Protein AF-A0A958ZCU7-F1 (afdb_monomer_lite)

Foldseek 3Di:
DDWDDLQPKIWDFDQDLQVAFQVLVLLLVLLVVLCVFQFADDVSLVVLVVLLVLCVVVVNNVQSVLSVLSSVVNVVCHVVVNGSLLLSLLSGTQDMNPHGRDDSDPVSSVVVQVVSVVRHDDPVNSVVSSVSSCVSHLVNCCVLPVVPRDDPLVVVLVVLVVVLVVVVVCCVVVVDDCPVVNVVSVVVNSVSDDRFHQDDPPHPSNVSVVVVVVLLVVLVVVDPDRSRPGGSSVSVVSVVVVVVVVVVVVVD

Radius of gyration: 20.78 Å; chains: 1; bounding box: 54×40×60 Å

Sequence (252 aa):
MTTEYYNRTKVLFYSSLDDLPPDRFHWFNNYILLDANVGSGVESILSQNTTADGLLQKGKIQEARRVLSNMRQAIMFTLNNVDPKCAAFAALVVSVDGAPFNDLSKESVDSLIKKLSQRGLTYKHLCNSVEKAWKNLKRQFAFTFPLRAATIEARTFMSKRKDLALLQLKDIIEGTNSKEELQRIHDFLLDMYKPEIYWGPDGAELKFVRSYDQVKAVVSQHIHTPIKDMSTREFYNALDVLQKQFEDAKKK

pLDDT: mean 90.74, std 6.23, range [52.41, 97.44]

Structure (mmCIF, N/CA/C/O backbone):
data_AF-A0A958ZCU7-F1
#
_entry.id   AF-A0A958ZCU7-F1
#
loop_
_atom_site.group_PDB
_atom_site.id
_atom_site.type_symbol
_atom_site.label_atom_id
_atom_site.label_alt_id
_atom_site.label_comp_id
_atom_site.label_asym_id
_atom_site.label_entity_id
_atom_site.label_seq_id
_atom_site.pdbx_PDB_ins_code
_atom_site.Cartn_x
_atom_site.Cartn_y
_atom_site.Cartn_z
_atom_site.occupancy
_atom_site.B_iso_or_equiv
_atom_site.auth_seq_id
_atom_site.auth_comp_id
_atom_site.auth_asym_id
_atom_site.auth_atom_id
_atom_site.pdbx_PDB_model_num
ATOM 1 N N . MET A 1 1 ? 11.627 9.928 -13.020 1.00 92.00 1 MET A N 1
ATOM 2 C CA . MET A 1 1 ? 12.312 9.067 -12.017 1.00 92.00 1 MET A CA 1
ATOM 3 C C . MET A 1 1 ? 13.040 9.915 -10.971 1.00 92.00 1 MET A C 1
ATOM 5 O O . MET A 1 1 ? 13.381 11.057 -11.258 1.00 92.00 1 MET A O 1
ATOM 9 N N . THR A 1 2 ? 13.310 9.376 -9.776 1.00 92.81 2 THR A N 1
ATOM 10 C CA . THR A 1 2 ? 14.080 10.045 -8.702 1.00 92.81 2 THR A CA 1
ATOM 11 C C . THR A 1 2 ? 15.156 9.128 -8.136 1.00 92.81 2 THR A C 1
ATOM 13 O O . THR A 1 2 ? 14.931 7.931 -8.006 1.00 92.81 2 THR A O 1
ATOM 16 N N . THR A 1 3 ? 16.318 9.676 -7.778 1.00 94.50 3 THR A N 1
ATOM 17 C CA . THR A 1 3 ? 17.401 8.920 -7.127 1.00 94.50 3 THR A CA 1
ATOM 18 C C . THR A 1 3 ? 17.428 9.218 -5.632 1.00 94.50 3 THR A C 1
ATOM 20 O O . THR A 1 3 ? 17.387 10.386 -5.248 1.00 94.50 3 THR A O 1
ATOM 23 N N . GLU A 1 4 ? 17.559 8.184 -4.805 1.00 92.69 4 GLU A N 1
ATOM 24 C CA . GLU A 1 4 ? 17.898 8.308 -3.383 1.00 92.69 4 GLU A CA 1
ATOM 25 C C . GLU A 1 4 ? 19.187 7.536 -3.080 1.00 92.69 4 GLU A C 1
ATOM 27 O O . GLU A 1 4 ? 19.558 6.602 -3.798 1.00 92.69 4 GLU A O 1
ATOM 32 N N . TYR A 1 5 ? 19.883 7.947 -2.020 1.00 92.00 5 TYR A N 1
ATOM 33 C CA . TYR A 1 5 ? 21.123 7.320 -1.576 1.00 92.00 5 TYR A CA 1
ATOM 34 C C . TYR A 1 5 ? 20.957 6.769 -0.164 1.00 92.00 5 TYR A C 1
ATOM 36 O O . TYR A 1 5 ? 20.610 7.505 0.758 1.00 92.00 5 TYR A O 1
ATOM 44 N N . TYR A 1 6 ? 21.259 5.483 0.007 1.00 90.81 6 TYR A N 1
ATOM 45 C CA . TYR A 1 6 ? 21.372 4.846 1.319 1.00 90.81 6 TYR A CA 1
ATOM 46 C C . TYR A 1 6 ? 22.845 4.494 1.537 1.00 90.81 6 TYR A C 1
ATOM 48 O O . TYR A 1 6 ? 23.388 3.567 0.917 1.00 90.81 6 TYR A O 1
ATOM 56 N N . ASN A 1 7 ? 23.520 5.324 2.339 1.00 88.81 7 ASN A N 1
ATOM 57 C CA . ASN A 1 7 ? 24.978 5.424 2.405 1.00 88.81 7 ASN A CA 1
ATOM 58 C C . ASN A 1 7 ? 25.591 5.640 1.008 1.00 88.81 7 ASN A C 1
ATOM 60 O O . ASN A 1 7 ? 25.441 6.708 0.425 1.00 88.81 7 ASN A O 1
ATOM 64 N N . ARG A 1 8 ? 26.274 4.628 0.457 1.00 87.38 8 ARG A N 1
ATOM 65 C CA . ARG A 1 8 ? 26.885 4.662 -0.886 1.00 87.38 8 ARG A CA 1
ATOM 66 C C . ARG A 1 8 ? 26.053 3.945 -1.954 1.00 87.38 8 ARG A C 1
ATOM 68 O O . ARG A 1 8 ? 26.485 3.867 -3.096 1.00 87.38 8 ARG A O 1
ATOM 75 N N . THR A 1 9 ? 24.887 3.416 -1.586 1.00 92.88 9 THR A N 1
ATOM 76 C CA . THR A 1 9 ? 24.005 2.692 -2.510 1.00 92.88 9 THR A CA 1
ATOM 77 C C . THR A 1 9 ? 23.111 3.667 -3.234 1.00 92.88 9 THR A C 1
ATOM 79 O O . THR A 1 9 ? 22.356 4.392 -2.584 1.00 92.88 9 THR A O 1
ATOM 82 N N . LYS A 1 10 ? 23.155 3.650 -4.562 1.00 95.38 10 LYS A N 1
ATOM 83 C CA . LYS A 1 10 ? 22.256 4.446 -5.395 1.00 95.38 10 LYS A CA 1
ATOM 84 C C . LYS A 1 10 ? 20.992 3.641 -5.667 1.00 95.38 10 LYS A C 1
ATOM 86 O O . LYS A 1 10 ? 21.077 2.560 -6.244 1.00 95.38 10 LYS A O 1
ATOM 91 N N . VAL A 1 11 ? 19.827 4.166 -5.306 1.00 96.69 11 VAL A N 1
ATOM 92 C CA . VAL A 1 11 ? 18.537 3.542 -5.625 1.00 96.69 11 VAL A CA 1
ATOM 93 C C . VAL A 1 11 ? 17.738 4.478 -6.518 1.00 96.69 11 VAL A C 1
ATOM 95 O O . VAL A 1 11 ? 17.536 5.648 -6.192 1.00 96.69 11 VAL A O 1
ATOM 98 N N . LEU A 1 12 ? 17.321 3.972 -7.676 1.00 96.75 12 LEU A N 1
ATOM 99 C CA . LEU A 1 12 ? 16.505 4.706 -8.637 1.00 96.75 12 LEU A CA 1
ATOM 100 C C . LEU A 1 12 ? 15.045 4.288 -8.478 1.00 96.75 12 LEU A C 1
ATOM 102 O O . LEU A 1 12 ? 14.746 3.097 -8.491 1.00 96.75 12 LEU A O 1
ATOM 106 N N . PHE A 1 13 ? 14.150 5.266 -8.378 1.00 96.31 13 PHE A N 1
ATOM 107 C CA . PHE A 1 13 ? 12.719 5.063 -8.189 1.00 96.31 13 PHE A CA 1
ATOM 108 C C . PHE A 1 13 ? 11.896 5.634 -9.338 1.00 96.31 13 PHE A C 1
ATOM 110 O O . PHE A 1 13 ? 12.199 6.702 -9.890 1.00 96.31 13 PHE A O 1
ATOM 117 N N . TYR A 1 14 ? 10.786 4.965 -9.631 1.00 96.19 14 TYR A N 1
ATOM 118 C CA . TYR A 1 14 ? 9.706 5.547 -10.406 1.00 96.19 14 TYR A CA 1
ATOM 119 C C . TYR A 1 14 ? 9.067 6.695 -9.617 1.00 96.19 14 TYR A C 1
ATOM 121 O O . TYR A 1 14 ? 8.763 6.571 -8.433 1.00 96.19 14 TYR A O 1
ATOM 129 N N . SER A 1 15 ? 8.871 7.834 -10.280 1.00 92.38 15 SER A N 1
ATOM 130 C CA . SER A 1 15 ? 8.377 9.068 -9.646 1.00 92.38 15 SER A CA 1
ATOM 131 C C . SER A 1 15 ? 7.394 9.855 -10.516 1.00 92.38 15 SER A C 1
ATOM 133 O O . SER A 1 15 ? 6.966 10.945 -10.138 1.00 92.38 15 SER A O 1
ATOM 135 N N . SER A 1 16 ? 7.074 9.349 -11.703 1.00 94.94 16 SER A N 1
ATOM 136 C CA . SER A 1 16 ? 6.169 9.983 -12.657 1.00 94.94 16 SER A CA 1
ATOM 137 C C . SER A 1 16 ? 5.266 8.924 -13.265 1.00 94.94 16 SER A C 1
ATOM 139 O O . SER A 1 16 ? 5.728 7.812 -13.517 1.00 94.94 16 SER A O 1
ATOM 141 N N . LEU A 1 17 ? 4.011 9.282 -13.537 1.00 95.56 17 LEU A N 1
ATOM 142 C CA . LEU A 1 17 ? 3.096 8.429 -14.303 1.00 95.56 17 LEU A CA 1
ATOM 143 C C . LEU A 1 17 ? 3.575 8.190 -15.745 1.00 95.56 17 LEU A C 1
ATOM 145 O O . LEU A 1 17 ? 3.120 7.232 -16.360 1.00 95.56 17 LEU A O 1
ATOM 149 N N . ASP A 1 18 ? 4.478 9.036 -16.250 1.00 94.81 18 ASP A N 1
ATOM 150 C CA . ASP A 1 18 ? 5.085 8.922 -17.585 1.00 94.81 18 ASP A CA 1
ATOM 151 C C . ASP A 1 18 ? 6.162 7.843 -17.675 1.00 94.81 18 ASP A C 1
ATOM 153 O O . ASP A 1 18 ? 6.357 7.255 -18.729 1.00 94.81 18 ASP A O 1
ATOM 157 N N . ASP A 1 19 ? 6.850 7.563 -16.567 1.00 93.81 19 ASP A N 1
ATOM 158 C CA . ASP A 1 19 ? 7.947 6.588 -16.552 1.00 93.81 19 ASP A CA 1
ATOM 159 C C . ASP A 1 19 ? 7.521 5.254 -15.927 1.00 93.81 19 ASP A C 1
ATOM 161 O O . ASP A 1 19 ? 8.209 4.248 -16.073 1.00 93.81 19 ASP A O 1
ATOM 165 N N . LEU A 1 20 ? 6.448 5.261 -15.130 1.00 96.19 20 LEU A N 1
ATOM 166 C CA . LEU A 1 20 ? 6.037 4.136 -14.296 1.00 96.19 20 LEU A CA 1
ATOM 167 C C . LEU A 1 20 ? 5.220 3.126 -15.114 1.00 96.19 20 LEU A C 1
ATOM 169 O O . LEU A 1 20 ? 4.158 3.505 -15.613 1.00 96.19 20 LEU A O 1
ATOM 173 N N . PRO A 1 21 ? 5.625 1.846 -15.191 1.00 96.19 21 PRO A N 1
ATOM 174 C CA . PRO A 1 21 ? 4.835 0.822 -15.861 1.00 96.19 21 PRO A CA 1
ATOM 175 C C . PRO A 1 21 ? 3.476 0.590 -15.174 1.00 96.19 21 PRO A C 1
ATOM 177 O O . PRO A 1 21 ? 3.414 0.593 -13.939 1.00 96.19 21 PRO A O 1
ATOM 180 N N . PRO A 1 22 ? 2.400 0.316 -15.933 1.00 95.75 22 PRO A N 1
ATOM 181 C CA . PRO A 1 22 ? 1.071 0.051 -15.389 1.00 95.75 22 PRO A CA 1
ATOM 182 C C . PRO A 1 22 ? 1.051 -1.071 -14.346 1.00 95.75 22 PRO A C 1
ATOM 184 O O . PRO A 1 22 ? 0.443 -0.897 -13.292 1.00 95.75 22 PRO A O 1
ATOM 187 N N . ASP A 1 23 ? 1.756 -2.184 -14.586 1.00 95.19 23 ASP A N 1
ATOM 188 C CA . ASP A 1 23 ? 1.792 -3.311 -13.641 1.00 95.19 23 ASP A CA 1
ATOM 189 C C . ASP A 1 23 ? 2.452 -2.896 -12.315 1.00 95.19 23 ASP A C 1
ATOM 191 O O . ASP A 1 23 ? 1.988 -3.246 -11.231 1.00 95.19 23 ASP A O 1
ATOM 195 N N . ARG A 1 24 ? 3.515 -2.084 -12.387 1.00 95.81 24 ARG A N 1
ATOM 196 C CA . ARG A 1 24 ? 4.226 -1.551 -11.215 1.00 95.81 24 ARG A CA 1
ATOM 197 C C . ARG A 1 24 ? 3.340 -0.606 -10.414 1.00 95.81 24 ARG A C 1
ATOM 199 O O . ARG A 1 24 ? 3.291 -0.704 -9.190 1.00 95.81 24 ARG A O 1
ATOM 206 N N . PHE A 1 25 ? 2.612 0.276 -11.097 1.00 95.94 25 PHE A N 1
ATOM 207 C CA . PHE A 1 25 ? 1.631 1.149 -10.460 1.00 95.94 25 PHE A CA 1
ATOM 208 C C . PHE A 1 25 ? 0.485 0.355 -9.829 1.00 95.94 25 PHE A C 1
ATOM 210 O O . PHE A 1 25 ? 0.069 0.670 -8.715 1.00 95.94 25 PHE A O 1
ATOM 217 N N . HIS A 1 26 ? -0.011 -0.685 -10.500 1.00 95.12 26 HIS A N 1
ATOM 218 C CA . HIS A 1 26 ? -1.057 -1.548 -9.963 1.00 95.12 26 HIS A CA 1
ATOM 219 C C . HIS A 1 26 ? -0.604 -2.245 -8.675 1.00 95.12 26 HIS A C 1
ATOM 221 O O . HIS A 1 26 ? -1.268 -2.103 -7.650 1.00 95.12 26 HIS A O 1
ATOM 227 N N . TRP A 1 27 ? 0.555 -2.912 -8.689 1.00 95.62 27 TRP A N 1
ATOM 228 C CA . TRP A 1 27 ? 1.098 -3.580 -7.503 1.00 95.62 27 TRP A CA 1
ATOM 229 C C . TRP A 1 27 ? 1.406 -2.604 -6.372 1.00 95.62 27 TRP A C 1
ATOM 231 O O . TRP A 1 27 ? 1.059 -2.878 -5.227 1.00 95.62 27 TRP A O 1
ATOM 241 N N . PHE A 1 28 ? 1.969 -1.432 -6.680 1.00 96.50 28 PHE A N 1
ATOM 242 C CA . PHE A 1 28 ? 2.139 -0.368 -5.693 1.00 96.50 28 PHE A CA 1
ATOM 243 C C . PHE A 1 28 ? 0.811 -0.012 -5.011 1.00 96.50 28 PHE A C 1
ATOM 245 O O . PHE A 1 28 ? 0.731 -0.020 -3.785 1.00 96.50 28 PHE A O 1
ATOM 252 N N . ASN A 1 29 ? -0.249 0.251 -5.782 1.00 94.44 29 ASN A N 1
ATOM 253 C CA . ASN A 1 29 ? -1.558 0.575 -5.214 1.00 94.44 29 ASN A CA 1
ATOM 254 C C . ASN A 1 29 ? -2.171 -0.602 -4.443 1.00 94.44 29 ASN A C 1
ATOM 256 O O . ASN A 1 29 ? -2.772 -0.365 -3.398 1.00 94.44 29 ASN A O 1
ATOM 260 N N . ASN A 1 30 ? -1.990 -1.845 -4.903 1.00 94.75 30 ASN A N 1
ATOM 261 C CA . ASN A 1 30 ? -2.443 -3.038 -4.184 1.00 94.75 30 ASN A CA 1
ATOM 262 C C . ASN A 1 30 ? -1.794 -3.128 -2.796 1.00 94.75 30 ASN A C 1
ATOM 264 O O . ASN A 1 30 ? -2.470 -3.304 -1.786 1.00 94.75 30 ASN A O 1
ATOM 268 N N . TYR A 1 31 ? -0.479 -2.932 -2.727 1.00 95.56 31 TYR A N 1
ATOM 269 C CA . TYR A 1 31 ? 0.256 -2.976 -1.469 1.00 95.56 31 TYR A CA 1
ATOM 270 C C . TYR A 1 31 ? -0.091 -1.815 -0.530 1.00 95.56 31 TYR A C 1
ATOM 272 O O . TYR A 1 31 ? -0.216 -2.027 0.674 1.00 95.56 31 TYR A O 1
ATOM 280 N N . ILE A 1 32 ? -0.324 -0.611 -1.064 1.00 94.50 32 ILE A N 1
ATOM 281 C CA . ILE A 1 32 ? -0.852 0.517 -0.280 1.00 94.50 32 ILE A CA 1
ATOM 282 C C . ILE A 1 32 ? -2.253 0.208 0.260 1.00 94.50 32 ILE A C 1
ATOM 284 O O . ILE A 1 32 ? -2.560 0.548 1.401 1.00 94.50 32 ILE A O 1
ATOM 288 N N . LEU A 1 33 ? -3.104 -0.441 -0.539 1.00 92.44 33 LEU A N 1
ATOM 289 C CA . LEU A 1 33 ? -4.447 -0.841 -0.127 1.00 92.44 33 LEU A CA 1
ATOM 290 C C . LEU A 1 33 ? -4.393 -1.855 1.026 1.00 92.44 33 LEU A C 1
ATOM 292 O O . LEU A 1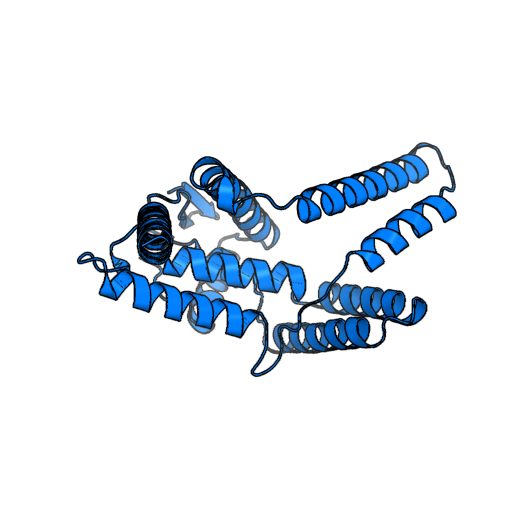 33 ? -5.112 -1.693 2.013 1.00 92.44 33 LEU A O 1
ATOM 296 N N . LEU A 1 34 ? -3.514 -2.854 0.930 1.00 93.88 34 LEU A N 1
ATOM 297 C CA . LEU A 1 34 ? -3.273 -3.831 1.991 1.00 93.88 34 LEU A CA 1
ATOM 298 C C . LEU A 1 34 ? -2.702 -3.186 3.255 1.00 93.88 34 LEU A C 1
ATOM 300 O O . LEU A 1 34 ? -3.218 -3.441 4.339 1.00 93.88 34 LEU A O 1
ATOM 304 N N . ASP A 1 35 ? -1.684 -2.330 3.142 1.00 94.06 35 ASP A N 1
ATOM 305 C CA . ASP A 1 35 ? -1.112 -1.618 4.295 1.00 94.06 35 ASP A CA 1
ATOM 306 C C . ASP A 1 35 ? -2.178 -0.781 5.017 1.00 94.06 35 ASP A C 1
ATOM 308 O O . ASP A 1 35 ? -2.281 -0.821 6.239 1.00 94.06 35 ASP A O 1
ATOM 312 N N . ALA A 1 36 ? -3.029 -0.080 4.262 1.00 90.12 36 ALA A N 1
ATOM 313 C CA . ALA A 1 36 ? -4.045 0.805 4.823 1.00 90.12 36 ALA A CA 1
ATOM 314 C C . ALA A 1 36 ? -5.226 0.075 5.488 1.00 90.12 36 ALA A C 1
ATOM 316 O O . ALA A 1 36 ? -5.817 0.618 6.421 1.00 90.12 36 ALA A O 1
ATOM 317 N N . ASN A 1 37 ? -5.610 -1.108 4.995 1.00 90.88 37 ASN A N 1
ATOM 318 C CA . ASN A 1 37 ? -6.819 -1.811 5.452 1.00 90.88 37 ASN A CA 1
ATOM 319 C C . ASN A 1 37 ? -6.541 -3.055 6.301 1.00 90.88 37 ASN A C 1
ATOM 321 O O . ASN A 1 37 ? -7.433 -3.528 7.006 1.00 90.88 37 ASN A O 1
ATOM 325 N N . VAL A 1 38 ? -5.328 -3.595 6.215 1.00 93.56 38 VAL A N 1
ATOM 326 C CA . VAL A 1 38 ? -4.897 -4.796 6.932 1.00 93.56 38 VAL A CA 1
ATOM 327 C C . VAL A 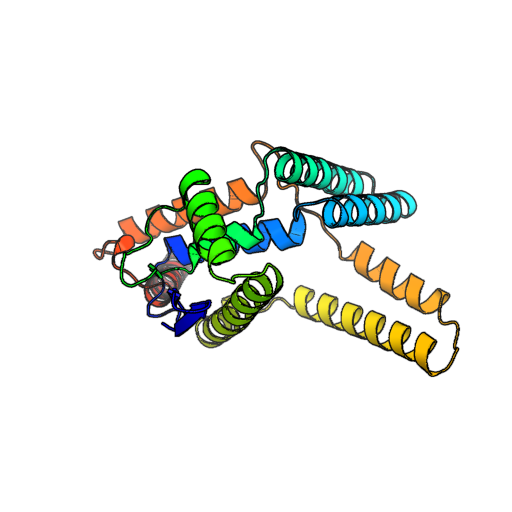1 38 ? -3.672 -4.472 7.777 1.00 93.56 38 VAL A C 1
ATOM 329 O O . VAL A 1 38 ? -3.679 -4.722 8.982 1.00 93.56 38 VAL A O 1
ATOM 332 N N . GLY A 1 39 ? -2.648 -3.885 7.156 1.00 91.38 39 GLY A N 1
ATOM 333 C CA . GLY A 1 39 ? -1.357 -3.623 7.780 1.00 91.38 39 GLY A CA 1
ATOM 334 C C . GLY A 1 39 ? -0.597 -4.903 8.135 1.00 91.38 39 GLY A C 1
ATOM 335 O O . GLY A 1 39 ? -1.022 -6.021 7.847 1.00 91.38 39 GLY A O 1
ATOM 336 N N . SER A 1 40 ? 0.548 -4.740 8.784 1.00 89.69 40 SER A N 1
ATOM 337 C CA . SER A 1 40 ? 1.355 -5.835 9.331 1.00 89.69 40 SER A CA 1
ATOM 338 C C . SER A 1 40 ? 1.822 -5.500 10.748 1.00 89.69 40 SER A C 1
ATOM 340 O O . SER A 1 40 ? 1.845 -4.335 11.154 1.00 89.69 40 SER A O 1
ATOM 342 N N . GLY A 1 41 ? 2.177 -6.522 11.525 1.00 92.56 41 GLY A N 1
ATOM 343 C CA . GLY A 1 41 ? 2.680 -6.367 12.887 1.00 92.56 41 GLY A CA 1
ATOM 344 C C . GLY A 1 41 ? 1.603 -6.184 13.959 1.00 92.56 41 GLY A C 1
ATOM 345 O O . GLY A 1 41 ? 0.399 -6.134 13.698 1.00 92.56 41 GLY A O 1
ATOM 346 N N . VAL A 1 42 ? 2.071 -6.086 15.205 1.00 92.38 42 VAL A N 1
ATOM 347 C CA . VAL A 1 42 ? 1.226 -6.054 16.410 1.00 92.38 42 VAL A CA 1
ATOM 348 C C . VAL A 1 42 ? 0.323 -4.822 16.445 1.00 92.38 42 VAL A C 1
ATOM 350 O O . VAL A 1 42 ? -0.840 -4.935 16.817 1.00 92.38 42 VAL A O 1
ATOM 353 N N . GLU A 1 43 ? 0.817 -3.661 16.010 1.00 92.06 43 GLU A N 1
ATOM 354 C CA . GLU A 1 43 ? 0.028 -2.420 15.985 1.00 92.06 43 GLU A CA 1
ATOM 355 C C . GLU A 1 43 ? -1.222 -2.555 15.110 1.00 92.06 43 GLU A C 1
ATOM 357 O O . GLU A 1 43 ? -2.316 -2.170 15.524 1.00 92.06 43 GLU A O 1
ATOM 362 N N . SER A 1 44 ? -1.078 -3.175 13.936 1.00 92.81 44 SER A N 1
ATOM 363 C CA . SER A 1 44 ? -2.191 -3.435 13.023 1.00 92.81 44 SER A CA 1
ATOM 364 C C . SER A 1 44 ? -3.216 -4.379 13.656 1.00 92.81 44 SER A C 1
ATOM 366 O O . SER A 1 44 ? -4.414 -4.116 13.603 1.00 92.81 44 SER A O 1
ATOM 368 N N . ILE A 1 45 ? -2.759 -5.438 14.333 1.00 95.44 45 ILE A N 1
ATOM 369 C CA . ILE A 1 45 ? -3.634 -6.390 15.036 1.00 95.44 45 ILE A CA 1
ATOM 370 C C . ILE A 1 45 ? -4.429 -5.684 16.144 1.00 95.44 45 ILE A C 1
ATOM 372 O O . ILE A 1 45 ? -5.650 -5.824 16.214 1.00 95.44 45 ILE A O 1
ATOM 376 N N . LEU A 1 46 ? -3.759 -4.883 16.977 1.00 95.00 46 LEU A N 1
ATOM 377 C CA . LEU A 1 46 ? -4.403 -4.136 18.060 1.00 95.00 46 LEU A CA 1
ATOM 378 C C . LEU A 1 46 ? -5.397 -3.098 17.524 1.00 95.00 46 LEU A C 1
ATOM 380 O O . LEU A 1 46 ? -6.505 -2.982 18.045 1.00 95.00 46 LEU A O 1
ATOM 384 N N . SER A 1 47 ? -5.036 -2.371 16.463 1.00 92.12 47 SER A N 1
ATOM 385 C CA . SER A 1 47 ? -5.920 -1.388 15.827 1.00 92.12 47 SER A CA 1
ATOM 386 C C . SER A 1 47 ? -7.200 -2.031 15.288 1.00 92.12 47 SER A C 1
ATOM 388 O O . SER A 1 47 ? -8.299 -1.498 15.477 1.00 92.12 47 SER A O 1
ATOM 390 N N . GLN A 1 48 ? -7.079 -3.207 14.671 1.00 94.62 48 GLN A N 1
ATOM 391 C CA . GLN A 1 48 ? -8.229 -3.949 14.175 1.00 94.62 48 GLN A CA 1
ATOM 392 C C . GLN A 1 48 ? -9.099 -4.497 15.308 1.00 94.62 48 GLN A C 1
ATOM 394 O O . GLN A 1 48 ? -10.320 -4.393 15.218 1.00 94.62 48 GLN A O 1
ATOM 399 N N . ASN A 1 49 ? -8.502 -4.993 16.395 1.00 95.19 49 ASN A N 1
ATOM 400 C CA . ASN A 1 49 ? -9.261 -5.413 17.573 1.00 95.19 49 ASN A CA 1
ATOM 401 C C . ASN A 1 49 ? -10.094 -4.256 18.147 1.00 95.19 49 ASN A C 1
ATOM 403 O O . ASN A 1 49 ? -11.309 -4.376 18.277 1.00 95.19 49 ASN A O 1
ATOM 407 N N . THR A 1 50 ? -9.469 -3.098 18.377 1.00 94.25 50 THR A N 1
ATOM 408 C CA . THR A 1 50 ? -10.156 -1.891 18.869 1.00 94.25 50 THR A CA 1
ATOM 409 C C . THR A 1 50 ? -11.293 -1.455 17.940 1.00 94.25 50 THR A C 1
ATOM 411 O O . THR A 1 50 ? -12.374 -1.081 18.395 1.00 94.25 50 THR A O 1
ATOM 414 N N . THR A 1 51 ? -11.078 -1.524 16.623 1.00 93.25 51 THR A N 1
ATOM 415 C CA . THR A 1 51 ? -12.113 -1.180 15.635 1.00 93.25 51 THR A CA 1
ATOM 416 C C . THR A 1 51 ? -13.276 -2.176 15.674 1.00 93.25 51 THR A C 1
ATOM 418 O O . THR A 1 51 ? -14.437 -1.768 15.616 1.00 93.25 51 THR A O 1
ATOM 421 N N . ALA A 1 52 ? -12.989 -3.476 15.797 1.00 96.12 52 ALA A N 1
ATOM 422 C CA . ALA A 1 52 ? -14.010 -4.512 15.921 1.00 96.12 52 ALA A CA 1
ATOM 423 C C . ALA A 1 52 ? -14.848 -4.325 17.195 1.00 96.12 52 ALA A C 1
ATOM 425 O O . ALA A 1 52 ? -16.075 -4.372 17.112 1.00 96.12 52 ALA A O 1
ATOM 426 N N . ASP A 1 53 ? -14.213 -4.032 18.331 1.00 95.75 53 ASP A N 1
ATOM 427 C CA . ASP A 1 53 ? -14.900 -3.757 19.597 1.00 95.75 53 ASP A CA 1
ATOM 428 C C . ASP A 1 53 ? -15.860 -2.564 19.472 1.00 95.75 53 ASP A C 1
ATOM 430 O O . ASP A 1 53 ? -17.029 -2.660 19.854 1.00 95.75 53 ASP A O 1
ATOM 434 N N . GLY A 1 54 ? -15.416 -1.463 18.852 1.00 93.31 54 GLY A N 1
ATOM 435 C CA . GLY A 1 54 ? -16.267 -0.294 18.604 1.00 93.31 54 GLY A CA 1
ATOM 436 C C . GLY A 1 54 ? -17.473 -0.599 17.704 1.00 93.31 54 GLY A C 1
ATOM 437 O O . GLY A 1 54 ? -18.584 -0.131 17.957 1.00 93.31 54 GLY A O 1
ATOM 438 N N . LEU A 1 55 ? -17.294 -1.430 16.674 1.00 94.88 55 LEU A N 1
ATOM 439 C CA . LEU A 1 55 ? -18.393 -1.871 15.808 1.00 94.88 55 LEU A CA 1
ATOM 440 C C . LEU A 1 55 ? -19.386 -2.776 16.553 1.00 94.88 55 LEU A C 1
ATOM 442 O O . LEU A 1 55 ? -20.597 -2.622 16.380 1.00 94.88 55 LEU A O 1
ATOM 446 N N . LEU A 1 56 ? -18.898 -3.684 17.404 1.00 95.56 56 LEU A N 1
ATOM 447 C CA . LEU A 1 56 ? -19.741 -4.562 18.221 1.00 95.56 56 LEU A CA 1
ATOM 448 C C . LEU A 1 56 ? -20.596 -3.770 19.213 1.00 95.56 56 LEU A C 1
ATOM 450 O O . LEU A 1 56 ? -21.791 -4.041 19.325 1.00 95.56 56 LEU A O 1
ATOM 454 N N . GLN A 1 57 ? -20.027 -2.752 19.862 1.00 93.50 57 GLN A N 1
ATOM 455 C CA . GLN A 1 57 ? -20.769 -1.857 20.758 1.00 93.50 57 GLN A CA 1
ATOM 456 C C . GLN A 1 57 ? -21.916 -1.126 20.043 1.00 93.50 57 GLN A C 1
ATOM 458 O O . GLN A 1 57 ? -22.960 -0.880 20.642 1.00 93.50 57 GLN A O 1
ATOM 463 N N . LYS A 1 58 ? -21.762 -0.841 18.743 1.00 92.38 58 LYS A N 1
ATOM 464 C CA . LYS A 1 58 ? -22.805 -0.240 17.892 1.00 92.38 58 LYS A CA 1
ATOM 465 C C . LYS A 1 58 ? -23.757 -1.260 17.250 1.00 92.38 58 LYS A C 1
ATOM 467 O O . LYS A 1 58 ? -24.563 -0.884 16.402 1.00 92.38 58 LYS A O 1
ATOM 472 N N . GLY A 1 59 ? -23.656 -2.546 17.592 1.00 93.81 59 GLY A N 1
ATOM 473 C CA . GLY A 1 59 ? -24.481 -3.610 17.009 1.00 93.81 59 GLY A CA 1
ATOM 474 C C . GLY A 1 59 ? -24.136 -3.965 15.556 1.00 93.81 59 GLY A C 1
ATOM 475 O O . GLY A 1 59 ? -24.877 -4.704 14.907 1.00 93.81 59 GLY A O 1
ATOM 476 N N . LYS A 1 60 ? -23.002 -3.487 15.027 1.00 95.12 60 LYS A N 1
ATOM 477 C CA . LYS A 1 60 ? -22.547 -3.722 13.645 1.00 95.12 60 LYS A CA 1
ATOM 478 C C . LYS A 1 60 ? -21.778 -5.027 13.510 1.00 95.12 60 LYS A C 1
ATOM 480 O O . LYS A 1 60 ? -20.578 -5.067 13.231 1.00 95.12 60 LYS A O 1
ATOM 485 N N . ILE A 1 61 ? -22.486 -6.122 13.763 1.00 95.44 61 ILE A N 1
ATOM 486 C CA . ILE A 1 61 ? -21.894 -7.458 13.886 1.00 95.44 61 ILE A CA 1
ATOM 487 C C . ILE A 1 61 ? -21.204 -7.891 12.586 1.00 95.44 61 ILE A C 1
ATOM 489 O O . ILE A 1 61 ? -20.139 -8.508 12.632 1.00 95.44 61 ILE A O 1
ATOM 493 N N . GLN A 1 62 ? -21.786 -7.589 11.422 1.00 94.81 62 GLN A N 1
ATOM 494 C CA . GLN A 1 62 ? -21.213 -8.024 10.146 1.00 94.81 62 GLN A CA 1
ATOM 495 C C . GLN A 1 62 ? -19.927 -7.265 9.827 1.00 94.81 62 GLN A C 1
ATOM 497 O O . GLN A 1 62 ? -18.930 -7.880 9.464 1.00 94.81 62 GLN A O 1
ATOM 502 N N . GLU A 1 63 ? -19.909 -5.952 10.023 1.00 95.00 63 GLU A N 1
ATOM 503 C CA . GLU A 1 63 ? -18.732 -5.108 9.853 1.00 95.00 63 GLU A CA 1
ATOM 504 C C . GLU A 1 63 ? -17.616 -5.531 10.813 1.00 95.00 63 GLU A C 1
ATOM 506 O O . GLU A 1 63 ? -16.479 -5.710 10.378 1.00 95.00 63 GLU A O 1
ATOM 511 N N . ALA A 1 64 ? -17.943 -5.794 12.082 1.00 96.31 64 ALA A N 1
ATOM 512 C CA . ALA A 1 64 ? -16.982 -6.305 13.056 1.00 96.31 64 ALA A CA 1
ATOM 513 C C . ALA A 1 64 ? -16.364 -7.640 12.607 1.00 96.31 64 ALA A C 1
ATOM 515 O O . ALA A 1 64 ? -15.148 -7.812 12.659 1.00 96.31 64 ALA A O 1
ATOM 516 N N . ARG A 1 65 ? -17.172 -8.575 12.082 1.00 95.12 65 ARG A N 1
ATOM 517 C CA . ARG A 1 65 ? -16.666 -9.845 11.525 1.00 95.12 65 ARG A CA 1
ATOM 518 C C . ARG A 1 65 ? -15.699 -9.630 10.361 1.00 95.12 65 ARG A C 1
ATOM 520 O O . ARG A 1 65 ? -14.722 -10.370 10.251 1.00 95.12 65 ARG A O 1
ATOM 527 N N . ARG A 1 66 ? -15.947 -8.635 9.503 1.00 95.38 66 ARG A N 1
ATOM 528 C CA . ARG A 1 66 ? -15.036 -8.293 8.397 1.00 95.38 66 ARG A CA 1
ATOM 529 C C . ARG A 1 66 ? -13.703 -7.769 8.919 1.00 95.38 66 ARG A C 1
ATOM 531 O O . ARG A 1 66 ? -12.666 -8.252 8.475 1.00 95.38 66 ARG A O 1
ATOM 538 N N . VAL A 1 67 ? -13.728 -6.876 9.911 1.00 95.00 67 VAL A N 1
ATOM 539 C CA . VAL A 1 67 ? -12.510 -6.388 10.581 1.00 95.00 67 VAL A CA 1
ATOM 540 C C . VAL A 1 67 ? -11.738 -7.542 11.219 1.00 95.00 67 VAL A C 1
ATOM 542 O O . VAL A 1 67 ? -10.551 -7.694 10.970 1.00 95.00 67 VAL A O 1
ATOM 545 N N . LEU A 1 68 ? -12.401 -8.442 11.948 1.00 95.56 68 LEU A N 1
ATOM 546 C CA . LEU A 1 68 ? -11.739 -9.618 12.528 1.00 95.56 68 LEU A CA 1
ATOM 547 C C . LEU A 1 68 ? -11.132 -10.550 11.461 1.00 95.56 68 LEU A C 1
ATOM 549 O O . LEU A 1 68 ? -10.106 -11.190 11.700 1.00 95.56 68 LEU A O 1
ATOM 553 N N . SER A 1 69 ? -11.732 -10.626 10.269 1.00 94.56 69 SER A N 1
ATOM 554 C CA . SER A 1 69 ? -11.150 -11.364 9.144 1.00 94.56 69 SER A CA 1
ATOM 555 C C . SER A 1 69 ? -9.879 -10.701 8.612 1.00 94.56 69 SER A C 1
ATOM 557 O O . SER A 1 69 ? -8.913 -11.402 8.310 1.00 94.56 69 SER A O 1
ATOM 559 N N . ASN A 1 70 ? -9.850 -9.372 8.523 1.00 94.81 70 ASN A N 1
ATOM 560 C CA . ASN A 1 70 ? -8.636 -8.636 8.172 1.00 94.81 70 ASN A CA 1
ATOM 561 C C . ASN A 1 70 ? -7.578 -8.772 9.281 1.00 94.81 70 ASN A C 1
ATOM 563 O O . ASN A 1 70 ? -6.385 -8.816 8.992 1.00 94.81 70 ASN A O 1
ATOM 567 N N . MET A 1 71 ? -7.990 -8.944 10.541 1.00 95.75 71 MET A N 1
ATOM 568 C CA . MET A 1 71 ? -7.058 -9.082 11.661 1.00 95.75 71 MET A CA 1
ATOM 569 C C . MET A 1 71 ? -6.338 -10.419 11.556 1.00 95.75 71 MET A C 1
ATOM 571 O O . MET A 1 71 ? -5.124 -10.496 11.732 1.00 95.75 71 MET A O 1
ATOM 575 N N . ARG A 1 72 ? -7.072 -11.469 11.167 1.00 94.19 72 ARG A N 1
ATOM 576 C CA . ARG A 1 72 ? -6.486 -12.764 10.811 1.00 94.19 72 ARG A CA 1
ATOM 577 C C . ARG A 1 72 ? -5.447 -12.623 9.701 1.00 94.19 72 ARG A C 1
ATOM 579 O O . ARG A 1 72 ? -4.387 -13.231 9.796 1.00 94.19 72 ARG A O 1
ATOM 586 N N . GLN A 1 73 ? -5.711 -11.817 8.676 1.00 94.31 73 GLN A N 1
ATOM 587 C CA . GLN A 1 73 ? -4.735 -11.585 7.612 1.00 94.31 73 GLN A CA 1
ATOM 588 C C . GLN A 1 73 ? -3.503 -10.815 8.104 1.00 94.31 73 GLN A C 1
ATOM 590 O O . GLN A 1 73 ? -2.392 -11.200 7.757 1.00 94.31 73 GLN A O 1
ATOM 595 N N . ALA A 1 74 ? -3.662 -9.814 8.975 1.00 95.31 74 ALA A N 1
ATOM 596 C CA . ALA A 1 74 ? -2.535 -9.112 9.598 1.00 95.31 74 ALA A CA 1
ATOM 597 C C . ALA A 1 74 ? -1.672 -10.050 10.464 1.00 95.31 74 ALA A C 1
ATOM 599 O O . ALA A 1 74 ? -0.440 -9.965 10.444 1.00 95.31 74 ALA A O 1
ATOM 600 N N . ILE A 1 75 ? -2.298 -10.995 11.178 1.00 95.56 75 ILE A N 1
ATOM 601 C CA . ILE A 1 75 ? -1.592 -12.076 11.885 1.00 95.56 75 ILE A CA 1
ATOM 602 C C . ILE A 1 75 ? -0.801 -12.922 10.885 1.00 95.56 75 ILE A C 1
ATOM 604 O O . ILE A 1 75 ? 0.388 -13.149 11.091 1.00 95.56 75 ILE A O 1
ATOM 608 N N . MET A 1 76 ? -1.419 -13.344 9.779 1.00 94.69 76 MET A N 1
ATOM 609 C CA . MET A 1 76 ? -0.735 -14.128 8.746 1.00 94.69 76 MET A CA 1
ATOM 610 C C . MET A 1 76 ? 0.431 -13.366 8.114 1.00 94.69 76 MET A C 1
ATOM 612 O O . MET A 1 76 ? 1.489 -13.954 7.907 1.00 94.69 76 MET A O 1
ATOM 616 N N . PHE A 1 77 ? 0.283 -12.071 7.841 1.00 94.38 77 PHE A N 1
ATOM 617 C CA . PHE A 1 77 ? 1.378 -11.228 7.366 1.00 94.38 77 PHE A CA 1
ATOM 618 C C . PHE A 1 77 ? 2.522 -11.168 8.378 1.00 94.38 77 PHE A C 1
ATOM 620 O O . PHE A 1 77 ? 3.669 -11.413 8.015 1.00 94.38 77 PHE A O 1
ATOM 627 N N . THR A 1 78 ? 2.207 -10.970 9.659 1.00 93.25 78 THR A N 1
ATOM 628 C CA . THR A 1 78 ? 3.201 -10.952 10.742 1.00 93.25 78 THR A CA 1
ATOM 629 C C . THR A 1 78 ? 3.948 -12.283 10.851 1.00 93.25 78 THR A C 1
ATOM 631 O O . THR A 1 78 ? 5.174 -12.297 10.835 1.00 93.25 78 THR A O 1
ATOM 634 N N . LEU A 1 79 ? 3.230 -13.410 10.899 1.00 93.31 79 LEU A N 1
ATOM 635 C CA . LEU A 1 79 ? 3.828 -14.747 11.011 1.00 93.31 79 LEU A CA 1
ATOM 636 C C . LEU A 1 79 ? 4.719 -15.095 9.815 1.00 93.31 79 LEU A C 1
ATOM 638 O O . LEU A 1 79 ? 5.719 -15.790 9.968 1.00 93.31 79 LEU A O 1
ATOM 642 N N . ASN A 1 80 ? 4.366 -14.601 8.628 1.00 91.06 80 ASN A N 1
ATOM 643 C CA . ASN A 1 80 ? 5.110 -14.866 7.404 1.00 91.06 80 ASN A CA 1
ATOM 644 C C . ASN A 1 80 ? 6.162 -13.796 7.080 1.00 91.06 80 ASN A C 1
ATOM 646 O O . ASN A 1 80 ? 6.777 -13.888 6.016 1.00 91.06 80 ASN A O 1
ATOM 650 N N . ASN A 1 81 ? 6.387 -12.808 7.955 1.00 89.62 81 ASN A N 1
ATOM 651 C CA . ASN A 1 81 ? 7.255 -11.650 7.702 1.00 89.62 81 ASN A CA 1
ATOM 652 C C . ASN A 1 81 ? 6.924 -10.920 6.387 1.00 89.62 81 ASN A C 1
ATOM 654 O O . ASN A 1 81 ? 7.812 -10.471 5.672 1.00 89.62 81 ASN A O 1
ATOM 658 N N . VAL A 1 82 ? 5.638 -10.834 6.048 1.00 90.00 82 VAL A N 1
ATOM 659 C CA . VAL A 1 82 ? 5.154 -10.057 4.906 1.00 90.00 82 VAL A CA 1
ATOM 660 C C . VAL A 1 82 ? 4.780 -8.670 5.404 1.00 90.00 82 VAL A C 1
ATOM 662 O O . VAL A 1 82 ? 3.892 -8.524 6.241 1.00 90.00 82 VAL A O 1
ATOM 665 N N . ASP A 1 83 ? 5.442 -7.653 4.867 1.00 92.81 83 ASP A N 1
ATOM 666 C CA . ASP A 1 83 ? 5.113 -6.251 5.112 1.00 92.81 83 ASP A CA 1
ATOM 667 C C . ASP A 1 83 ? 4.648 -5.611 3.792 1.00 92.81 83 ASP A C 1
ATOM 669 O O . ASP A 1 83 ? 5.473 -5.368 2.898 1.00 92.81 83 ASP A O 1
ATOM 673 N N . PRO A 1 84 ? 3.337 -5.330 3.638 1.00 94.62 84 PRO A N 1
ATOM 674 C CA . PRO A 1 84 ? 2.812 -4.682 2.442 1.00 94.62 84 PRO A CA 1
ATOM 675 C C . PRO A 1 84 ? 3.495 -3.343 2.139 1.00 94.62 84 PRO A C 1
ATOM 677 O O . PRO A 1 84 ? 3.721 -3.017 0.977 1.00 94.62 84 PRO A O 1
ATOM 680 N N . LYS A 1 85 ? 3.919 -2.578 3.148 1.00 94.50 85 LYS A N 1
ATOM 681 C CA . LYS A 1 85 ? 4.633 -1.314 2.934 1.00 94.50 85 LYS A CA 1
ATOM 682 C C . LYS A 1 85 ? 6.017 -1.541 2.333 1.00 94.50 85 LYS A C 1
ATOM 684 O O . LYS A 1 85 ? 6.419 -0.799 1.433 1.00 94.50 85 LYS A O 1
ATOM 689 N N . CYS A 1 86 ? 6.726 -2.582 2.770 1.00 94.94 86 CYS A N 1
ATOM 690 C CA . CYS A 1 86 ? 7.987 -2.991 2.147 1.00 94.94 86 CYS A CA 1
ATOM 691 C C . CYS A 1 86 ? 7.792 -3.397 0.680 1.00 94.94 86 CYS A C 1
ATOM 693 O O . CYS A 1 86 ? 8.574 -2.997 -0.186 1.00 94.94 86 CYS A O 1
ATOM 695 N N . ALA A 1 87 ? 6.715 -4.125 0.380 1.00 95.88 87 ALA A N 1
ATOM 696 C CA . ALA A 1 87 ? 6.374 -4.502 -0.987 1.00 95.88 87 ALA A CA 1
ATOM 697 C C . ALA A 1 87 ? 5.992 -3.284 -1.855 1.00 95.88 87 ALA A C 1
ATOM 699 O O . ALA A 1 87 ? 6.431 -3.181 -3.002 1.00 95.88 87 ALA A O 1
ATOM 700 N N . ALA A 1 88 ? 5.268 -2.304 -1.298 1.00 96.81 88 ALA A N 1
ATOM 701 C CA . ALA A 1 88 ? 4.970 -1.035 -1.967 1.00 96.81 88 ALA A CA 1
ATOM 702 C C . ALA A 1 88 ? 6.252 -0.257 -2.307 1.00 96.81 88 ALA A C 1
ATOM 704 O O . ALA A 1 88 ? 6.398 0.254 -3.417 1.00 96.81 88 ALA A O 1
ATOM 705 N N . PHE A 1 89 ? 7.211 -0.199 -1.380 1.00 96.88 89 PHE A N 1
ATOM 706 C CA . PHE A 1 89 ? 8.518 0.402 -1.637 1.00 96.88 89 PHE A CA 1
ATOM 707 C C . PHE A 1 89 ? 9.237 -0.293 -2.800 1.00 96.88 89 PHE A C 1
ATOM 709 O O . PHE A 1 89 ? 9.659 0.368 -3.750 1.00 96.88 89 PHE A O 1
ATOM 716 N N . ALA A 1 90 ? 9.330 -1.625 -2.759 1.00 96.94 90 ALA A N 1
ATOM 717 C CA . ALA A 1 90 ? 9.999 -2.416 -3.787 1.00 96.94 90 ALA A CA 1
ATOM 718 C C . ALA A 1 90 ? 9.342 -2.273 -5.170 1.00 96.94 90 ALA A C 1
ATOM 720 O O . ALA A 1 90 ? 10.047 -2.184 -6.177 1.00 96.94 90 ALA A O 1
ATOM 721 N N . ALA A 1 91 ? 8.010 -2.156 -5.229 1.00 97.00 91 ALA A N 1
ATOM 722 C CA . ALA A 1 91 ? 7.274 -1.921 -6.472 1.00 97.00 91 ALA A CA 1
ATOM 723 C C . ALA A 1 91 ? 7.739 -0.652 -7.208 1.00 97.00 91 ALA A C 1
ATOM 725 O O . ALA A 1 91 ? 7.703 -0.610 -8.437 1.00 97.00 91 ALA A O 1
ATOM 726 N N . LEU A 1 92 ? 8.241 0.357 -6.494 1.00 97.00 92 LEU A N 1
ATOM 727 C CA . LEU A 1 92 ? 8.728 1.601 -7.092 1.00 97.00 92 LEU A CA 1
ATOM 728 C C . LEU A 1 92 ? 10.219 1.592 -7.440 1.00 97.00 92 LEU A C 1
ATOM 730 O O . LEU A 1 92 ? 10.673 2.515 -8.118 1.00 97.00 92 LEU A O 1
ATOM 734 N N . VAL A 1 93 ? 10.985 0.589 -7.007 1.00 97.12 93 VAL A N 1
ATOM 735 C CA . VAL A 1 93 ? 12.420 0.502 -7.303 1.00 97.12 93 VAL A CA 1
ATOM 736 C C . VAL A 1 93 ? 12.626 0.088 -8.758 1.00 97.12 93 VAL A C 1
ATOM 738 O O . VAL A 1 93 ? 12.183 -0.974 -9.187 1.00 97.12 93 VAL A O 1
ATOM 741 N N . VAL A 1 94 ? 13.339 0.935 -9.498 1.00 96.94 94 VAL A N 1
ATOM 742 C CA . VAL A 1 94 ? 13.788 0.698 -10.877 1.00 96.94 94 VAL A CA 1
ATOM 743 C C . VAL A 1 94 ? 15.092 -0.093 -10.869 1.00 96.94 94 VAL A C 1
ATOM 745 O O . VAL A 1 94 ? 15.238 -1.082 -11.580 1.00 96.94 94 VAL A O 1
ATOM 748 N N . SER A 1 95 ? 16.073 0.366 -10.085 1.00 97.44 95 SER A N 1
ATOM 749 C CA . SER A 1 95 ? 17.403 -0.244 -10.018 1.00 97.44 95 SER A CA 1
ATOM 750 C C . SER A 1 95 ? 18.131 0.080 -8.716 1.00 97.44 95 SER A C 1
ATOM 752 O O . SER A 1 95 ? 17.847 1.086 -8.058 1.00 97.44 95 SER A O 1
ATOM 754 N N . VAL A 1 96 ? 19.105 -0.765 -8.374 1.00 96.81 96 VAL A N 1
ATOM 755 C CA . VAL A 1 96 ? 20.031 -0.583 -7.247 1.00 96.81 96 VAL A CA 1
ATOM 756 C C . VAL A 1 96 ? 21.458 -0.667 -7.771 1.00 96.81 96 VAL A C 1
ATOM 758 O O . VAL A 1 96 ? 21.838 -1.672 -8.363 1.00 96.81 96 VAL A O 1
ATOM 761 N N . ASP A 1 97 ? 22.249 0.383 -7.562 1.00 95.88 97 ASP A N 1
ATOM 762 C CA . ASP A 1 97 ? 23.606 0.532 -8.106 1.00 95.88 97 ASP A CA 1
ATOM 763 C C . ASP A 1 97 ? 23.666 0.300 -9.632 1.00 95.88 97 ASP A C 1
ATOM 765 O O . ASP A 1 97 ? 24.631 -0.240 -10.162 1.00 95.88 97 ASP A O 1
ATOM 769 N N . GLY A 1 98 ? 22.603 0.689 -10.346 1.00 95.19 98 GLY A N 1
ATOM 770 C CA . GLY A 1 98 ? 22.465 0.504 -11.794 1.00 95.19 98 GLY A CA 1
ATOM 771 C C . GLY A 1 98 ? 21.964 -0.878 -12.229 1.00 95.19 98 GLY A C 1
ATOM 772 O O . GLY A 1 98 ? 21.581 -1.027 -13.385 1.00 95.19 98 GLY A O 1
ATOM 773 N N . ALA A 1 99 ? 21.891 -1.864 -11.329 1.00 96.56 99 ALA A N 1
ATOM 774 C CA . ALA A 1 99 ? 21.307 -3.169 -11.630 1.00 96.56 99 ALA A CA 1
ATOM 775 C C . ALA A 1 99 ? 19.766 -3.090 -11.604 1.00 96.56 99 ALA A C 1
ATOM 777 O O . ALA A 1 99 ? 19.214 -2.721 -10.558 1.00 96.56 99 ALA A O 1
ATOM 778 N N . PRO A 1 100 ? 19.059 -3.414 -12.706 1.00 96.62 100 PRO A N 1
ATOM 779 C CA . PRO A 1 100 ? 17.598 -3.385 -12.753 1.00 96.62 100 PRO A CA 1
ATOM 780 C C . PRO A 1 100 ? 16.960 -4.301 -11.706 1.00 96.62 100 PRO A C 1
ATOM 782 O O . PRO A 1 100 ? 17.431 -5.413 -11.472 1.00 96.62 100 PRO A O 1
ATOM 785 N N . PHE A 1 101 ? 15.861 -3.851 -11.106 1.00 96.38 101 PHE A N 1
ATOM 786 C CA . PHE A 1 101 ? 15.079 -4.623 -10.145 1.00 96.38 101 PHE A CA 1
ATOM 787 C C . PHE A 1 101 ? 13.693 -4.901 -10.723 1.00 96.38 101 PHE A C 1
ATOM 789 O O . PHE A 1 101 ? 12.805 -4.058 -10.635 1.00 96.38 101 PHE A O 1
ATOM 796 N N . ASN A 1 102 ? 13.509 -6.082 -11.321 1.00 93.12 102 ASN A N 1
ATOM 797 C CA . ASN A 1 102 ? 12.287 -6.439 -12.053 1.00 93.12 102 ASN A CA 1
ATOM 798 C C . ASN A 1 102 ? 11.374 -7.429 -11.310 1.00 93.12 102 ASN A C 1
ATOM 800 O O . ASN A 1 102 ? 10.161 -7.377 -11.510 1.00 93.12 102 ASN A O 1
ATOM 804 N N . ASP A 1 103 ? 11.935 -8.269 -10.439 1.00 93.56 103 ASP A N 1
ATOM 805 C CA . ASP A 1 103 ? 11.207 -9.316 -9.717 1.00 93.56 103 ASP A CA 1
ATOM 806 C C . ASP A 1 103 ? 10.590 -8.797 -8.406 1.00 93.56 103 ASP A C 1
ATOM 808 O O . ASP A 1 103 ? 11.309 -8.340 -7.516 1.00 93.56 103 ASP A O 1
ATOM 812 N N . LEU A 1 104 ? 9.261 -8.895 -8.298 1.00 92.62 104 LEU A N 1
ATOM 813 C CA . LEU A 1 104 ? 8.463 -8.504 -7.129 1.00 92.62 104 LEU A CA 1
ATOM 814 C C . LEU A 1 104 ? 8.018 -9.705 -6.276 1.00 92.62 104 LEU A C 1
ATOM 816 O O . LEU A 1 104 ? 7.131 -9.551 -5.436 1.00 92.62 104 LEU A O 1
ATOM 820 N N . SER A 1 105 ? 8.610 -10.886 -6.485 1.00 92.69 105 SER A N 1
ATOM 821 C CA . SER A 1 105 ? 8.453 -12.034 -5.591 1.00 92.69 105 SER A CA 1
ATOM 822 C C . SER A 1 105 ? 8.846 -11.675 -4.158 1.00 92.69 105 SER A C 1
ATOM 824 O O . SER A 1 105 ? 9.682 -10.796 -3.919 1.00 92.69 105 SER A O 1
ATOM 826 N N . LYS A 1 106 ? 8.258 -12.375 -3.185 1.00 89.25 106 LYS A N 1
ATOM 827 C CA . LYS A 1 106 ? 8.545 -12.145 -1.766 1.00 89.25 106 LYS A CA 1
ATOM 828 C C . LYS A 1 106 ? 10.043 -12.286 -1.485 1.00 89.25 106 LYS A C 1
ATOM 830 O O . LYS A 1 106 ? 10.631 -11.431 -0.836 1.00 89.25 106 LYS A O 1
ATOM 835 N N . GLU A 1 107 ? 10.673 -13.316 -2.035 1.00 94.06 107 GLU A N 1
ATOM 836 C CA . GLU A 1 107 ? 12.090 -13.620 -1.848 1.00 94.06 107 GLU A CA 1
ATOM 837 C C . GLU A 1 107 ? 12.991 -12.498 -2.395 1.00 94.06 107 GLU A C 1
ATOM 839 O O . GLU A 1 107 ? 13.989 -12.124 -1.765 1.00 94.06 107 GLU A O 1
ATOM 844 N N . SER A 1 108 ? 12.628 -11.929 -3.550 1.00 95.25 108 SER A N 1
ATOM 845 C CA . SER A 1 108 ? 13.335 -10.803 -4.168 1.00 95.25 108 SER A CA 1
ATOM 846 C C . SER A 1 108 ? 13.165 -9.514 -3.361 1.00 95.25 108 SER A C 1
ATOM 848 O O . SER A 1 108 ? 14.147 -8.809 -3.101 1.00 95.25 108 SER A O 1
ATOM 850 N N . VAL A 1 109 ? 11.942 -9.230 -2.898 1.00 95.38 109 VAL A N 1
ATOM 851 C CA . VAL A 1 109 ? 11.641 -8.079 -2.034 1.00 95.38 109 VAL A CA 1
ATOM 852 C C . VAL A 1 109 ? 12.403 -8.188 -0.711 1.00 95.38 109 VAL A C 1
ATOM 854 O O . VAL A 1 109 ? 13.107 -7.249 -0.340 1.00 95.38 109 VAL A O 1
ATOM 857 N N . ASP A 1 110 ? 12.358 -9.339 -0.040 1.00 93.81 110 ASP A N 1
ATOM 858 C CA . ASP A 1 110 ? 13.067 -9.577 1.223 1.00 93.81 110 ASP A CA 1
ATOM 859 C C . ASP A 1 110 ? 14.583 -9.397 1.049 1.00 93.81 110 ASP A C 1
ATOM 861 O O . ASP A 1 110 ? 15.254 -8.758 1.868 1.00 93.81 110 ASP A O 1
ATOM 865 N N . SER A 1 111 ? 15.133 -9.899 -0.061 1.00 95.12 111 SER A N 1
ATOM 866 C CA . SER A 1 111 ? 16.550 -9.743 -0.401 1.00 95.12 111 SER A CA 1
ATOM 867 C C . SER A 1 111 ? 16.930 -8.283 -0.651 1.00 95.12 111 SER A C 1
ATOM 869 O O . SER A 1 111 ? 17.972 -7.824 -0.169 1.00 95.12 111 SER A O 1
ATOM 871 N N . LEU A 1 112 ? 16.084 -7.535 -1.367 1.00 95.81 112 LEU A N 1
ATOM 872 C CA . LEU A 1 112 ? 16.258 -6.104 -1.608 1.00 95.81 112 LEU A CA 1
ATOM 873 C C . LEU A 1 112 ? 16.271 -5.329 -0.287 1.00 95.81 112 LEU A C 1
ATOM 875 O O . LEU A 1 112 ? 17.220 -4.584 -0.029 1.00 95.81 112 LEU A O 1
ATOM 879 N N . ILE A 1 113 ? 15.251 -5.518 0.555 1.00 95.56 113 ILE A N 1
ATOM 880 C CA . ILE A 1 113 ? 15.127 -4.810 1.832 1.00 95.56 113 ILE A CA 1
ATOM 881 C C . ILE A 1 113 ? 16.314 -5.141 2.733 1.00 95.56 113 ILE A C 1
ATOM 883 O O . ILE A 1 113 ? 16.981 -4.226 3.208 1.00 95.56 113 ILE A O 1
ATOM 887 N N . LYS A 1 114 ? 16.674 -6.422 2.881 1.00 94.69 114 LYS A N 1
ATOM 888 C CA . LYS A 1 114 ? 17.840 -6.844 3.672 1.00 94.69 114 LYS A CA 1
ATOM 889 C C . LYS A 1 114 ? 19.134 -6.187 3.188 1.00 94.69 114 LYS A C 1
ATOM 891 O O . LYS A 1 114 ? 19.892 -5.655 4.004 1.00 94.69 114 LYS A O 1
ATOM 896 N N . LYS A 1 115 ? 19.383 -6.186 1.873 1.00 94.19 115 LYS A N 1
ATOM 897 C CA . LYS A 1 115 ? 20.570 -5.557 1.269 1.00 94.19 115 LYS A CA 1
ATOM 898 C C . LYS A 1 115 ? 20.614 -4.058 1.555 1.00 94.19 115 LYS A C 1
ATOM 900 O O . LYS A 1 115 ? 21.670 -3.537 1.906 1.00 94.19 115 LYS A O 1
ATOM 905 N N . LEU A 1 116 ? 19.495 -3.355 1.402 1.00 94.75 116 LEU A N 1
ATOM 906 C CA . LEU A 1 116 ? 19.436 -1.916 1.649 1.00 94.75 116 LEU A CA 1
ATOM 907 C C . LEU A 1 116 ? 19.536 -1.590 3.146 1.00 94.75 116 LEU A C 1
ATOM 909 O O . LEU A 1 116 ? 20.210 -0.626 3.508 1.00 94.75 116 LEU A O 1
ATOM 913 N N . SER A 1 117 ? 18.953 -2.408 4.027 1.00 94.50 117 SER A N 1
ATOM 914 C CA . SER A 1 117 ? 19.038 -2.232 5.482 1.00 94.50 117 SER A CA 1
ATOM 915 C C . SER A 1 117 ? 20.462 -2.372 6.004 1.00 94.50 117 SER A C 1
ATOM 917 O O . SER A 1 117 ? 20.914 -1.528 6.776 1.00 94.50 117 SER A O 1
ATOM 919 N N . GLN A 1 118 ? 21.227 -3.345 5.497 1.00 94.19 118 GLN A N 1
ATOM 920 C CA . GLN A 1 118 ? 22.668 -3.463 5.775 1.00 94.19 118 GLN A CA 1
ATOM 921 C C . GLN A 1 118 ? 23.468 -2.225 5.340 1.00 94.19 118 GLN A C 1
ATOM 923 O O . GLN A 1 118 ? 24.589 -2.008 5.796 1.00 94.19 118 GLN A O 1
ATOM 928 N N . ARG A 1 119 ? 22.898 -1.402 4.457 1.00 93.19 119 ARG A N 1
ATOM 929 C CA . ARG A 1 119 ? 23.513 -0.195 3.907 1.00 93.19 119 ARG A CA 1
ATOM 930 C C . ARG A 1 119 ? 22.828 1.093 4.379 1.00 93.19 119 ARG A C 1
ATOM 932 O O . ARG A 1 119 ? 22.998 2.133 3.750 1.00 93.19 119 ARG A O 1
ATOM 939 N N . GLY A 1 120 ? 22.106 1.044 5.500 1.00 91.00 120 GLY A N 1
ATOM 940 C CA . GLY A 1 120 ? 21.564 2.228 6.175 1.00 91.00 120 GLY A CA 1
ATOM 941 C C . GLY A 1 120 ? 20.108 2.571 5.841 1.00 91.00 120 GLY A C 1
ATOM 942 O O . GLY A 1 120 ? 19.605 3.598 6.305 1.00 91.00 120 GLY A O 1
ATOM 943 N N . LEU A 1 121 ? 19.394 1.737 5.075 1.00 93.75 121 LEU A N 1
ATOM 944 C CA . LEU A 1 121 ? 17.940 1.868 4.962 1.00 93.75 121 LEU A CA 1
ATOM 945 C C . LEU A 1 121 ? 17.293 1.528 6.312 1.00 93.75 121 LEU A C 1
ATOM 947 O O . LEU A 1 121 ? 17.421 0.417 6.822 1.00 93.75 121 LEU A O 1
ATOM 951 N N . THR A 1 122 ? 16.566 2.487 6.877 1.00 92.94 122 THR A N 1
ATOM 952 C CA . THR A 1 122 ? 15.762 2.285 8.085 1.00 92.94 122 THR A CA 1
ATOM 953 C C . THR A 1 122 ? 14.296 2.157 7.694 1.00 92.94 122 THR A C 1
ATOM 955 O O . THR A 1 122 ? 13.892 2.635 6.631 1.00 92.94 122 THR A O 1
ATOM 958 N N . TYR A 1 123 ? 13.473 1.589 8.575 1.00 89.75 123 TYR A N 1
ATOM 959 C CA . TYR A 1 123 ? 12.023 1.561 8.364 1.00 89.75 123 TYR A CA 1
ATOM 960 C C . TYR A 1 123 ? 11.444 2.973 8.166 1.00 89.75 123 TYR A C 1
ATOM 962 O O . TYR A 1 123 ? 10.609 3.197 7.296 1.00 89.75 123 TYR A O 1
ATOM 970 N N . LYS A 1 124 ? 11.971 3.971 8.892 1.00 89.88 124 LYS A N 1
ATOM 971 C CA . LYS A 1 124 ? 11.593 5.381 8.721 1.00 89.88 124 LYS A CA 1
ATOM 972 C C . LYS A 1 124 ? 11.915 5.908 7.318 1.00 89.88 124 LYS A C 1
ATOM 974 O O . LYS A 1 124 ? 11.096 6.621 6.745 1.00 89.88 124 LYS A O 1
ATOM 979 N N . HIS A 1 125 ? 13.080 5.565 6.761 1.00 91.44 125 HIS A N 1
ATOM 980 C CA . HIS A 1 125 ? 13.423 5.920 5.379 1.00 91.44 125 HIS A CA 1
ATOM 981 C C . HIS A 1 125 ? 12.410 5.321 4.399 1.00 91.44 125 HIS A C 1
ATOM 983 O O . HIS A 1 125 ? 11.859 6.053 3.583 1.00 91.44 125 HIS A O 1
ATOM 989 N N . LEU A 1 126 ? 12.103 4.031 4.549 1.00 92.44 126 LEU A N 1
ATOM 990 C CA . LEU A 1 126 ? 11.133 3.325 3.714 1.00 92.44 126 LEU A CA 1
ATOM 991 C C . LEU A 1 126 ? 9.750 3.989 3.758 1.00 92.44 126 LEU A C 1
ATOM 993 O O . LEU A 1 126 ? 9.200 4.322 2.707 1.00 92.44 126 LEU A O 1
ATOM 997 N N . CYS A 1 127 ? 9.222 4.250 4.959 1.00 88.56 127 CYS A N 1
ATOM 998 C CA . CYS A 1 127 ? 7.947 4.944 5.149 1.00 88.56 127 CYS A CA 1
ATOM 999 C C . CYS A 1 127 ? 7.924 6.302 4.441 1.00 88.56 127 CYS A C 1
ATOM 1001 O O . CYS A 1 127 ? 6.982 6.600 3.708 1.00 88.56 127 CYS A O 1
ATOM 1003 N N . ASN A 1 128 ? 8.979 7.101 4.611 1.00 92.06 128 ASN A N 1
ATOM 1004 C CA . ASN A 1 128 ? 9.073 8.419 3.991 1.00 92.06 128 ASN A CA 1
ATOM 1005 C C . ASN A 1 128 ? 9.100 8.335 2.458 1.00 92.06 128 ASN A C 1
ATOM 1007 O O . ASN A 1 128 ? 8.422 9.124 1.796 1.00 92.06 128 ASN A O 1
ATOM 1011 N N . SER A 1 129 ? 9.858 7.395 1.884 1.00 92.56 129 SER A N 1
ATOM 1012 C CA . SER A 1 129 ? 9.944 7.215 0.430 1.00 92.56 129 SER A CA 1
ATOM 1013 C C . SER A 1 129 ? 8.595 6.781 -0.152 1.00 92.56 129 SER A C 1
ATOM 1015 O O . SER A 1 129 ? 8.136 7.366 -1.136 1.00 92.56 129 SER A O 1
ATOM 1017 N N . VAL A 1 130 ? 7.909 5.829 0.495 1.00 93.44 130 VAL A N 1
ATOM 1018 C CA . VAL A 1 130 ? 6.567 5.375 0.093 1.00 93.44 130 VAL A CA 1
ATOM 1019 C C . VAL A 1 130 ? 5.550 6.512 0.180 1.00 93.44 130 VAL A C 1
ATOM 1021 O O .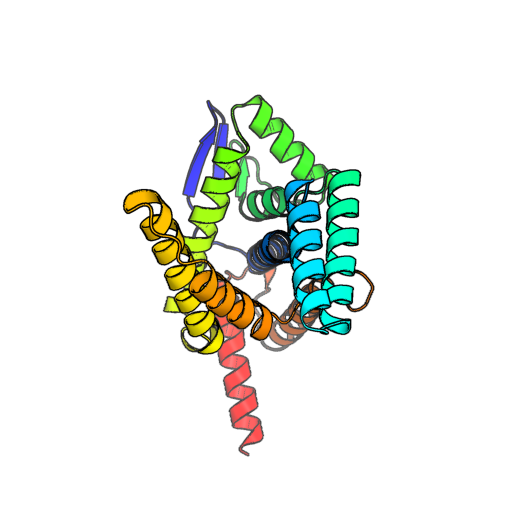 VAL A 1 130 ? 4.822 6.759 -0.781 1.00 93.44 130 VAL A O 1
ATOM 1024 N N . GLU A 1 131 ? 5.514 7.252 1.289 1.00 92.25 131 GLU A N 1
ATOM 1025 C CA . GLU A 1 131 ? 4.560 8.347 1.483 1.00 92.25 131 GLU A CA 1
ATOM 1026 C C . GLU A 1 131 ? 4.790 9.487 0.480 1.00 92.25 131 GLU A C 1
ATOM 1028 O O . GLU A 1 131 ? 3.840 10.013 -0.111 1.00 92.25 131 GLU A O 1
ATOM 1033 N N . LYS A 1 132 ? 6.054 9.858 0.247 1.00 93.44 132 LYS A N 1
ATOM 1034 C CA . LYS A 1 132 ? 6.432 10.875 -0.740 1.00 93.44 132 LYS A CA 1
ATOM 1035 C C . LYS A 1 132 ? 6.013 10.457 -2.147 1.00 93.44 132 LYS A C 1
ATOM 1037 O O . LYS A 1 132 ? 5.425 11.267 -2.870 1.00 93.44 132 LYS A O 1
ATOM 1042 N N . ALA A 1 133 ? 6.280 9.207 -2.526 1.00 92.75 133 ALA A N 1
ATOM 1043 C CA . ALA A 1 133 ? 5.877 8.678 -3.820 1.00 92.75 133 ALA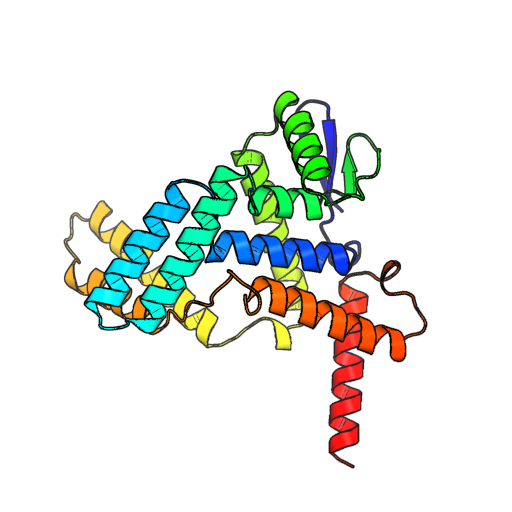 A CA 1
ATOM 1044 C C . ALA A 1 133 ? 4.352 8.640 -3.960 1.00 92.75 133 ALA A C 1
ATOM 1046 O O . ALA A 1 133 ? 3.826 9.150 -4.948 1.00 92.75 133 ALA A O 1
ATOM 1047 N N . TRP A 1 134 ? 3.636 8.143 -2.948 1.00 91.31 134 TRP A N 1
ATOM 1048 C CA . TRP A 1 134 ? 2.175 8.099 -2.935 1.00 91.31 134 TRP A CA 1
ATOM 1049 C C . TRP A 1 134 ? 1.560 9.489 -3.114 1.00 91.31 134 TRP A C 1
ATOM 1051 O O . TRP A 1 134 ? 0.730 9.685 -4.001 1.00 91.31 134 TRP A O 1
ATOM 1061 N N . LYS A 1 135 ? 2.005 10.486 -2.335 1.00 91.81 135 LYS A N 1
ATOM 1062 C CA . LYS A 1 135 ? 1.521 11.875 -2.443 1.00 91.81 135 LYS A CA 1
ATOM 1063 C C . LYS A 1 135 ? 1.748 12.450 -3.840 1.00 91.81 135 LYS A C 1
ATOM 1065 O O . LYS A 1 135 ? 0.847 13.069 -4.407 1.00 91.81 135 LYS A O 1
ATOM 1070 N N . ASN A 1 136 ? 2.940 12.246 -4.394 1.00 93.69 136 ASN A N 1
ATOM 1071 C CA . ASN A 1 136 ? 3.301 12.753 -5.711 1.00 93.69 136 ASN A CA 1
ATOM 1072 C C . ASN A 1 136 ? 2.497 12.076 -6.835 1.00 93.69 136 ASN A C 1
ATOM 1074 O O . ASN A 1 136 ? 1.874 12.767 -7.640 1.00 93.69 136 ASN A O 1
ATOM 1078 N N . LEU A 1 137 ? 2.438 10.741 -6.854 1.00 93.56 137 LEU A N 1
ATOM 1079 C CA . LEU A 1 137 ? 1.684 9.982 -7.854 1.00 93.56 137 LEU A CA 1
ATOM 1080 C C . LEU A 1 137 ? 0.185 10.278 -7.766 1.00 93.56 137 LEU A C 1
ATOM 1082 O O . LEU A 1 137 ? -0.447 10.517 -8.790 1.00 93.56 137 LEU A O 1
ATOM 1086 N N . LYS A 1 138 ? -0.376 10.363 -6.554 1.00 90.69 138 LYS A N 1
ATOM 1087 C CA . LYS A 1 138 ? -1.780 10.737 -6.342 1.00 90.69 138 LYS A CA 1
ATOM 1088 C C . LYS A 1 138 ? -2.088 12.132 -6.883 1.00 90.69 138 LYS A C 1
ATOM 1090 O O . LYS A 1 138 ? -3.123 12.321 -7.515 1.00 90.69 138 LYS A O 1
ATOM 1095 N N . ARG A 1 139 ? -1.198 13.108 -6.666 1.00 91.06 139 ARG A N 1
ATOM 1096 C CA . ARG A 1 139 ? -1.354 14.467 -7.208 1.00 91.06 139 ARG A CA 1
ATOM 1097 C C . ARG A 1 139 ? -1.339 14.462 -8.736 1.00 91.06 139 ARG A C 1
ATOM 1099 O O . ARG A 1 139 ? -2.213 15.075 -9.342 1.00 91.06 139 ARG A O 1
ATOM 1106 N N . GLN A 1 140 ? -0.376 13.772 -9.347 1.00 92.56 140 GLN A N 1
ATOM 1107 C CA . GLN A 1 140 ? -0.301 13.643 -10.805 1.00 92.56 140 GLN A CA 1
ATOM 1108 C C . GLN A 1 140 ? -1.542 12.948 -11.367 1.00 92.56 140 GLN A C 1
ATOM 1110 O O . GLN A 1 140 ? -2.106 13.407 -12.358 1.00 92.56 140 GLN A O 1
ATOM 1115 N N . PHE A 1 141 ? -2.003 11.884 -10.708 1.00 90.94 141 PHE A N 1
ATOM 1116 C CA . PHE A 1 141 ? -3.183 11.135 -11.121 1.00 90.94 141 PHE A CA 1
ATOM 1117 C C . PHE A 1 141 ? -4.441 11.996 -11.038 1.00 90.94 141 PHE A C 1
ATOM 1119 O O . PHE A 1 141 ? -5.200 12.048 -11.992 1.00 90.94 141 PHE A O 1
ATOM 1126 N N . ALA A 1 142 ? -4.631 12.737 -9.944 1.00 89.31 142 ALA A N 1
ATOM 1127 C CA . ALA A 1 142 ? -5.774 13.632 -9.791 1.00 89.31 142 ALA A CA 1
ATOM 1128 C C . ALA A 1 142 ? -5.781 14.783 -10.801 1.00 89.31 142 ALA A C 1
ATOM 1130 O O . ALA A 1 142 ? -6.844 15.177 -11.272 1.00 89.31 142 ALA A O 1
ATOM 1131 N N . PHE A 1 143 ? -4.603 15.307 -11.139 1.00 88.88 143 PHE A N 1
ATOM 1132 C CA . PHE A 1 143 ? -4.462 16.333 -12.167 1.00 88.88 143 PHE A CA 1
ATOM 1133 C C . PHE A 1 143 ? -4.769 15.789 -13.569 1.00 88.88 143 PHE A C 1
ATOM 1135 O O . PHE A 1 143 ? -5.447 16.451 -14.346 1.00 88.88 143 PHE A O 1
ATOM 1142 N N . THR A 1 144 ? -4.297 14.579 -13.877 1.00 87.94 144 THR A N 1
ATOM 1143 C CA . THR A 1 144 ? -4.441 13.964 -15.208 1.00 87.94 144 THR A CA 1
ATOM 1144 C C . THR A 1 144 ? -5.837 13.364 -15.417 1.00 87.94 144 THR A C 1
ATOM 1146 O O . THR A 1 144 ? -6.404 13.483 -16.496 1.00 87.94 144 THR A O 1
ATOM 1149 N N . PHE A 1 145 ? -6.418 12.767 -14.372 1.00 87.94 145 PHE A N 1
ATOM 1150 C CA . PHE A 1 145 ? -7.679 12.019 -14.401 1.00 87.94 145 PHE A CA 1
ATOM 1151 C C . PHE A 1 145 ? -8.670 12.538 -13.340 1.00 87.94 145 PHE A C 1
ATOM 1153 O O . PHE A 1 145 ? -9.046 11.804 -12.418 1.00 87.94 145 PHE A O 1
ATOM 1160 N N . PRO A 1 146 ? -9.124 13.802 -13.432 1.00 83.19 146 PRO A N 1
ATOM 1161 C CA . PRO A 1 146 ? -9.911 14.446 -12.377 1.00 83.19 146 PRO A CA 1
ATOM 1162 C C . PRO A 1 146 ? -11.233 13.728 -12.077 1.00 83.19 146 PRO A C 1
ATOM 1164 O O . PRO A 1 146 ? -11.617 13.612 -10.914 1.00 83.19 146 PRO A O 1
ATOM 1167 N N . LEU A 1 147 ? -11.895 13.176 -13.101 1.00 78.62 147 LEU A N 1
ATOM 1168 C CA . LEU A 1 147 ? -13.149 12.427 -12.946 1.00 78.62 147 LEU A CA 1
ATOM 1169 C C . LEU A 1 147 ? -12.977 11.130 -12.139 1.00 78.62 147 LEU A C 1
ATOM 1171 O O . LEU A 1 147 ? -13.930 10.660 -11.526 1.00 78.62 147 LEU A O 1
ATOM 1175 N N . ARG A 1 148 ? -11.763 10.565 -12.100 1.00 75.81 148 ARG A N 1
ATOM 1176 C CA . ARG A 1 148 ? -11.449 9.329 -11.366 1.00 75.81 148 ARG A CA 1
ATOM 1177 C C . ARG A 1 148 ? -10.977 9.577 -9.931 1.00 75.81 148 ARG A C 1
ATOM 1179 O O . ARG A 1 148 ? -10.877 8.634 -9.155 1.00 75.81 148 ARG A O 1
ATOM 1186 N N . ALA A 1 149 ? -10.636 10.815 -9.574 1.00 67.94 149 ALA A N 1
ATOM 1187 C CA . ALA A 1 149 ? -9.790 11.082 -8.413 1.00 67.94 149 ALA A CA 1
ATOM 1188 C C . ALA A 1 149 ? -10.515 11.505 -7.125 1.00 67.94 149 ALA A C 1
ATOM 1190 O O . ALA A 1 149 ? -9.904 11.444 -6.056 1.00 67.94 149 ALA A O 1
ATOM 1191 N N . ALA A 1 150 ? -11.776 11.946 -7.175 1.00 60.97 150 ALA A N 1
ATOM 1192 C CA . ALA A 1 150 ? -12.452 12.467 -5.985 1.00 60.97 150 ALA A CA 1
ATOM 1193 C C . ALA A 1 150 ? -13.904 11.995 -5.848 1.00 60.97 150 ALA A C 1
ATOM 1195 O O . ALA A 1 150 ? -14.761 12.345 -6.654 1.00 60.97 150 ALA A O 1
ATOM 1196 N N . THR A 1 151 ? -14.193 11.301 -4.743 1.00 66.12 151 THR A N 1
ATOM 1197 C CA . THR A 1 151 ? -15.558 11.045 -4.265 1.00 66.12 151 THR A CA 1
ATOM 1198 C C . THR A 1 151 ? -15.919 12.022 -3.140 1.00 66.12 151 THR A C 1
ATOM 1200 O O . THR A 1 151 ? -15.069 12.451 -2.353 1.00 66.12 151 THR A O 1
ATOM 1203 N N . ILE A 1 152 ? -17.193 12.422 -3.067 1.00 65.25 152 ILE A N 1
ATOM 1204 C CA . ILE A 1 152 ? -17.711 13.308 -2.007 1.00 65.25 152 ILE A CA 1
ATOM 1205 C C . ILE A 1 152 ? -17.526 12.655 -0.628 1.00 65.25 152 ILE A C 1
ATOM 1207 O O . ILE A 1 152 ? -17.095 13.317 0.313 1.00 65.25 152 ILE A O 1
ATOM 1211 N N . GLU A 1 153 ? -17.743 11.342 -0.538 1.00 71.75 153 GLU A N 1
ATOM 1212 C CA . GLU A 1 153 ? -17.595 10.551 0.689 1.00 71.75 153 GLU A CA 1
ATOM 1213 C C . GLU A 1 153 ? -16.180 10.629 1.283 1.00 71.75 153 GLU A C 1
ATOM 1215 O O . GLU A 1 153 ? -16.028 10.849 2.486 1.00 71.75 153 GLU A O 1
ATOM 1220 N N . ALA A 1 154 ? -15.136 10.538 0.448 1.00 71.00 154 ALA A N 1
ATOM 1221 C CA . ALA A 1 154 ? -13.750 10.633 0.907 1.00 71.00 154 ALA A CA 1
ATOM 1222 C C . ALA A 1 154 ? -13.433 12.010 1.517 1.00 71.00 154 ALA A C 1
ATOM 1224 O O . ALA A 1 154 ? -12.721 12.094 2.519 1.00 71.00 154 ALA A O 1
ATOM 1225 N N . ARG A 1 155 ? -13.990 13.092 0.952 1.00 72.19 155 ARG A N 1
ATOM 1226 C CA . ARG A 1 155 ? -13.826 14.453 1.494 1.00 72.19 155 ARG A CA 1
ATOM 1227 C C . ARG A 1 155 ? -14.508 14.607 2.851 1.00 72.19 155 ARG A C 1
ATOM 1229 O O . ARG A 1 155 ? -13.887 15.126 3.777 1.00 72.19 155 ARG A O 1
ATOM 1236 N N . THR A 1 156 ? -15.737 14.110 2.989 1.00 78.12 156 THR A N 1
ATOM 1237 C CA . THR A 1 156 ? -16.487 14.142 4.255 1.00 78.12 156 THR A CA 1
ATOM 1238 C C . THR A 1 156 ? -15.760 13.373 5.358 1.00 78.12 156 THR A C 1
ATOM 1240 O O . THR A 1 156 ? -15.572 13.897 6.457 1.00 78.12 156 THR A O 1
ATOM 1243 N N . PHE A 1 157 ? -15.265 12.170 5.051 1.00 80.75 157 PHE A N 1
ATOM 1244 C CA . PHE A 1 157 ? -14.499 11.358 5.997 1.00 80.75 157 PHE A CA 1
ATOM 1245 C C . PHE A 1 157 ? -13.205 12.058 6.448 1.00 80.75 157 PHE A C 1
ATOM 1247 O O . PHE A 1 157 ? -12.917 12.137 7.644 1.00 80.75 157 PHE A O 1
ATOM 1254 N N . MET A 1 158 ? -12.440 12.630 5.507 1.00 78.19 158 MET A N 1
ATOM 1255 C CA . MET A 1 158 ? -11.215 13.375 5.828 1.00 78.19 158 MET A CA 1
ATOM 1256 C C . MET A 1 158 ? -11.487 14.616 6.684 1.00 78.19 158 MET A C 1
ATOM 1258 O O . MET A 1 158 ? -10.722 14.885 7.609 1.00 78.19 158 MET A O 1
ATOM 1262 N N . SER A 1 159 ? -12.579 15.342 6.421 1.00 82.25 159 SER A N 1
ATOM 1263 C CA . SER A 1 159 ? -12.981 16.488 7.245 1.00 82.25 159 SER A CA 1
ATOM 1264 C C . SER A 1 159 ? -13.218 16.070 8.693 1.00 82.25 159 SER A C 1
ATOM 1266 O O . SER A 1 159 ? -12.683 16.691 9.602 1.00 82.25 159 SER A O 1
ATOM 1268 N N . LYS A 1 160 ? -13.948 14.974 8.922 1.00 87.25 160 LYS A N 1
ATOM 1269 C CA . LYS A 1 160 ? -14.265 14.517 10.282 1.00 87.25 160 LYS A CA 1
ATOM 1270 C C . LYS A 1 160 ? -13.056 13.963 11.026 1.00 87.25 160 LYS A C 1
ATOM 1272 O O . LYS A 1 160 ? -12.931 14.180 12.226 1.00 87.25 160 LYS A O 1
ATOM 1277 N N . ARG A 1 161 ? -12.105 13.340 10.322 1.00 84.38 161 ARG A N 1
ATOM 1278 C CA . ARG A 1 161 ? -10.800 12.987 10.909 1.00 84.38 161 ARG A CA 1
ATOM 1279 C C . ARG A 1 161 ? -9.975 14.213 11.301 1.00 84.38 161 ARG A C 1
ATOM 1281 O O . ARG A 1 161 ? -9.277 14.162 12.310 1.00 84.38 161 ARG A O 1
ATOM 1288 N N . LYS A 1 162 ? -10.039 15.296 10.521 1.00 86.44 162 LYS A N 1
ATOM 1289 C CA . LYS A 1 162 ? -9.398 16.569 10.877 1.00 86.44 162 LYS A CA 1
ATOM 1290 C C . LYS A 1 162 ? -10.051 17.175 12.121 1.00 86.44 162 LYS A C 1
ATOM 1292 O O . LYS A 1 162 ? -9.318 17.567 13.022 1.00 86.44 162 LYS A O 1
ATOM 1297 N N . ASP A 1 163 ? -11.384 17.205 12.181 1.00 88.00 163 ASP A N 1
ATOM 1298 C CA . ASP A 1 163 ? -12.136 17.683 13.352 1.00 88.00 163 ASP A CA 1
ATOM 1299 C C . ASP A 1 163 ? -11.718 16.907 14.616 1.00 88.00 163 ASP A C 1
ATOM 1301 O O . ASP A 1 163 ? -11.373 17.520 15.623 1.00 88.00 163 ASP A O 1
ATOM 1305 N N . LEU A 1 164 ? -11.643 15.569 14.526 1.00 88.56 164 LEU A N 1
ATOM 1306 C CA . LEU A 1 164 ? -11.178 14.700 15.615 1.00 88.56 164 LEU A CA 1
ATOM 1307 C C . LEU A 1 164 ? -9.772 15.086 16.098 1.00 88.56 164 LEU A C 1
ATOM 1309 O O . LEU A 1 164 ? -9.565 15.293 17.290 1.00 88.56 164 LEU A O 1
ATOM 1313 N N . ALA A 1 165 ? -8.810 15.194 15.176 1.00 88.00 165 ALA A N 1
ATOM 1314 C CA . ALA A 1 165 ? -7.420 15.491 15.517 1.00 88.00 165 ALA A CA 1
ATOM 1315 C C . ALA A 1 165 ? -7.261 16.886 16.141 1.00 88.00 165 ALA A C 1
ATOM 1317 O O . ALA A 1 165 ? -6.516 17.051 17.103 1.00 88.00 165 ALA A O 1
ATOM 1318 N N . LEU A 1 166 ? -7.970 17.890 15.615 1.00 89.62 166 LEU A N 1
ATOM 1319 C CA . LEU A 1 166 ? -7.951 19.243 16.169 1.00 89.62 166 LEU A CA 1
ATOM 1320 C C . LEU A 1 166 ? -8.551 19.290 17.574 1.00 89.62 166 LEU A C 1
ATOM 1322 O O . LEU A 1 166 ? -7.984 19.950 18.439 1.00 89.62 166 LEU A O 1
ATOM 1326 N N . LEU A 1 167 ? -9.651 18.572 17.811 1.00 89.94 167 LEU A N 1
ATOM 1327 C CA . LEU A 1 167 ? -10.289 18.520 19.123 1.00 89.94 167 LEU A CA 1
ATOM 1328 C C . LEU A 1 167 ? -9.401 17.817 20.159 1.00 89.94 167 LEU A C 1
ATOM 1330 O O . LEU A 1 167 ? -9.234 18.326 21.259 1.00 89.94 167 LEU A O 1
ATOM 1334 N N . GLN A 1 168 ? -8.745 16.713 19.787 1.00 89.69 168 GLN A N 1
ATOM 1335 C CA . GLN A 1 168 ? -7.775 16.038 20.659 1.00 89.69 168 GLN A CA 1
ATOM 1336 C C . GLN A 1 168 ? -6.581 16.935 21.009 1.00 89.69 168 GLN A C 1
ATOM 1338 O O . GLN A 1 168 ? -6.153 16.977 22.159 1.00 89.69 168 GLN A O 1
ATOM 1343 N N . LEU A 1 169 ? -6.039 17.666 20.029 1.00 89.31 169 LEU A N 1
ATOM 1344 C CA . LEU A 1 169 ? -4.951 18.615 20.275 1.00 89.31 169 LEU A CA 1
ATOM 1345 C C . LEU A 1 169 ? -5.402 19.769 21.174 1.00 89.31 169 LEU A C 1
ATOM 1347 O O . LEU A 1 169 ? -4.643 20.186 22.044 1.00 89.31 169 LEU A O 1
ATOM 1351 N N . LYS A 1 170 ? -6.630 20.259 20.991 1.00 89.62 170 LYS A N 1
ATOM 1352 C CA . LYS A 1 170 ? -7.224 21.293 21.839 1.00 89.62 170 LYS A CA 1
ATOM 1353 C C . LYS A 1 170 ? -7.373 20.820 23.286 1.00 89.62 170 LYS A C 1
ATOM 1355 O O . LYS A 1 170 ? -6.936 21.533 24.181 1.00 89.62 170 LYS A O 1
ATOM 1360 N N . ASP A 1 171 ? -7.895 19.613 23.503 1.00 90.06 171 ASP A N 1
ATOM 1361 C CA . ASP A 1 171 ? -8.008 19.005 24.836 1.00 90.06 171 ASP A CA 1
ATOM 1362 C C . ASP A 1 171 ? -6.636 18.919 25.528 1.00 90.06 171 ASP A C 1
ATOM 1364 O O . ASP A 1 171 ? -6.505 19.273 26.698 1.00 90.06 171 ASP A O 1
ATOM 1368 N N . ILE A 1 172 ? -5.585 18.538 24.788 1.00 90.56 172 ILE A N 1
ATOM 1369 C CA . ILE A 1 172 ? -4.207 18.471 25.307 1.00 90.56 172 ILE A CA 1
ATOM 1370 C C . ILE A 1 172 ? -3.657 19.861 25.662 1.00 90.56 172 ILE A C 1
ATOM 1372 O O . ILE A 1 172 ? -3.016 20.014 26.700 1.00 90.56 172 ILE A O 1
ATOM 1376 N N . ILE A 1 173 ? -3.858 20.859 24.797 1.00 91.19 173 ILE A N 1
ATOM 1377 C CA . ILE A 1 173 ? -3.294 22.209 24.966 1.00 91.19 173 ILE A CA 1
ATOM 1378 C C . ILE A 1 173 ? -4.025 22.983 26.066 1.00 91.19 173 ILE A C 1
ATOM 1380 O O . ILE A 1 173 ? -3.393 23.640 26.889 1.00 91.19 173 ILE A O 1
ATOM 1384 N N . GLU A 1 174 ? -5.355 22.936 26.057 1.00 92.25 174 GLU A N 1
ATOM 1385 C CA . GLU A 1 174 ? -6.210 23.757 26.916 1.00 92.25 174 GLU A CA 1
ATOM 1386 C C . GLU A 1 174 ? -6.623 23.031 28.206 1.00 92.25 174 GLU A C 1
ATOM 1388 O O . GLU A 1 174 ? -7.238 23.642 29.078 1.00 92.25 174 GLU A O 1
ATOM 1393 N N . GLY A 1 175 ? -6.314 21.735 28.341 1.00 84.00 175 GLY A N 1
ATOM 1394 C CA . GLY A 1 175 ? -6.761 20.911 29.469 1.00 84.00 175 GLY A CA 1
ATOM 1395 C C . GLY A 1 175 ? -8.280 20.718 29.506 1.00 84.00 175 GLY A C 1
ATOM 1396 O O . GLY A 1 175 ? -8.852 20.481 30.572 1.00 84.00 175 GLY A O 1
ATOM 1397 N N . THR A 1 176 ? -8.946 20.865 28.359 1.00 84.81 176 THR A N 1
ATOM 1398 C CA . THR A 1 176 ? -10.388 20.653 28.220 1.00 84.81 176 THR A CA 1
ATOM 1399 C C . THR A 1 176 ? -10.706 19.157 28.113 1.00 84.81 176 THR A C 1
ATOM 1401 O O . THR A 1 176 ? -9.841 18.336 27.815 1.00 84.81 176 THR A O 1
ATOM 1404 N N . ASN A 1 177 ? -11.945 18.776 28.437 1.00 83.62 177 ASN A N 1
ATOM 1405 C CA . ASN A 1 177 ? -12.399 17.384 28.397 1.00 83.62 177 ASN A CA 1
ATOM 1406 C C . ASN A 1 177 ? -13.585 17.256 27.438 1.00 83.62 177 ASN A C 1
ATOM 1408 O O . ASN A 1 177 ? -14.743 17.249 27.860 1.00 83.62 177 ASN A O 1
ATOM 1412 N N . SER A 1 178 ? -13.297 17.148 26.143 1.00 86.69 178 SER A N 1
ATOM 1413 C CA . SER A 1 178 ? -14.306 17.093 25.081 1.00 86.69 178 SER A CA 1
ATOM 1414 C C . SER A 1 178 ? -14.772 15.660 24.789 1.00 86.69 178 SER A C 1
ATOM 1416 O O . SER A 1 178 ? -15.123 15.323 23.658 1.00 86.69 178 SER A O 1
ATOM 1418 N N . LYS A 1 179 ? -14.794 14.785 25.807 1.00 86.06 179 LYS A N 1
ATOM 1419 C CA . LYS A 1 179 ? -15.045 13.338 25.667 1.00 86.06 179 LYS A CA 1
ATOM 1420 C C . LYS A 1 179 ? -16.323 12.998 24.895 1.00 86.06 179 LYS A C 1
ATOM 1422 O O . LYS A 1 179 ? -16.299 12.105 24.054 1.00 86.06 179 LYS A O 1
ATOM 1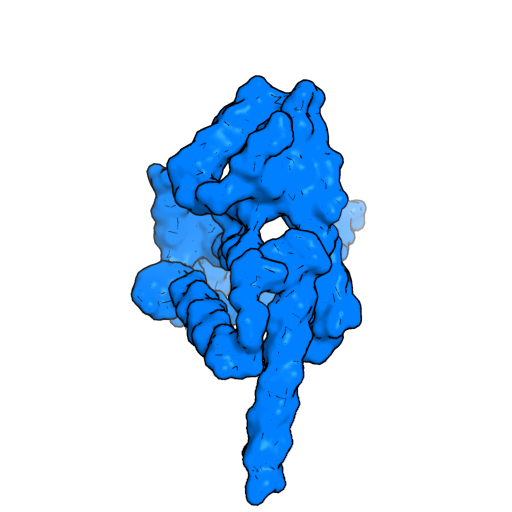427 N N . GLU A 1 180 ? -17.431 13.689 25.159 1.00 87.56 180 GLU A N 1
ATOM 1428 C CA . GLU A 1 180 ? -18.694 13.439 24.449 1.00 87.56 180 GLU A CA 1
ATOM 1429 C C . GLU A 1 180 ? -18.616 13.819 22.969 1.00 87.56 180 GLU A C 1
ATOM 1431 O O . GLU A 1 180 ? -19.122 13.100 22.110 1.00 87.56 180 GLU A O 1
ATOM 1436 N N . GLU A 1 181 ? -17.976 14.943 22.654 1.00 88.00 181 GLU A N 1
ATOM 1437 C CA . GLU A 1 181 ? -17.833 15.416 21.280 1.00 88.00 181 GLU A CA 1
ATOM 1438 C C . GLU A 1 181 ? -16.862 14.527 20.489 1.00 88.00 181 GLU A C 1
ATOM 1440 O O . GLU A 1 181 ? -17.164 14.134 19.360 1.00 88.00 181 GLU A O 1
ATOM 1445 N N . LEU A 1 182 ? -15.767 14.093 21.123 1.00 87.44 182 LEU A N 1
ATOM 1446 C CA . LEU A 1 182 ? -14.867 13.070 20.587 1.00 87.44 182 LEU A CA 1
ATOM 1447 C C . LEU A 1 182 ? -15.615 11.768 20.289 1.00 87.44 182 LEU A C 1
ATOM 1449 O O . LEU A 1 182 ? -15.452 11.208 19.203 1.00 87.44 182 LEU A O 1
ATOM 1453 N N . GLN A 1 183 ? -16.474 11.317 21.209 1.00 86.56 183 GLN A N 1
ATOM 1454 C CA . GLN A 1 183 ? -17.274 10.113 21.003 1.00 86.56 183 GLN A CA 1
ATOM 1455 C C . GLN A 1 183 ? -18.248 10.278 19.831 1.00 86.56 183 GLN A C 1
ATOM 1457 O O . GLN A 1 183 ? -18.335 9.386 18.995 1.00 86.56 183 GLN A O 1
ATOM 1462 N N . ARG A 1 184 ? -18.921 11.429 19.695 1.00 89.19 184 ARG A N 1
ATOM 1463 C CA . ARG A 1 184 ? -19.824 11.695 18.557 1.00 89.19 184 ARG A CA 1
ATOM 1464 C C . ARG A 1 184 ? -19.092 11.655 17.218 1.00 89.19 184 ARG A C 1
ATOM 1466 O O . ARG A 1 184 ? -19.603 11.079 16.257 1.00 89.19 184 ARG A O 1
ATOM 1473 N N . ILE A 1 185 ? -17.901 12.253 17.138 1.00 88.50 185 ILE A N 1
ATOM 1474 C CA . ILE A 1 185 ? -17.087 12.213 15.916 1.00 88.50 185 ILE A CA 1
ATOM 1475 C C . ILE A 1 185 ? -16.635 10.775 15.630 1.00 88.50 185 ILE A C 1
ATOM 1477 O O . ILE A 1 185 ? -16.706 10.328 14.485 1.00 88.50 185 ILE A O 1
ATOM 1481 N N . HIS A 1 186 ? -16.215 10.033 16.656 1.00 85.94 186 HIS A N 1
ATOM 1482 C CA . HIS A 1 186 ? -15.821 8.633 16.523 1.00 85.94 186 HIS A CA 1
ATOM 1483 C C . HIS A 1 186 ? -16.979 7.750 16.037 1.00 85.94 186 HIS A C 1
ATOM 1485 O O . HIS A 1 186 ? -16.827 6.983 15.086 1.00 85.94 186 HIS A O 1
ATOM 1491 N N . ASP A 1 187 ? -18.161 7.912 16.625 1.00 88.75 187 ASP A N 1
ATOM 1492 C CA . ASP A 1 187 ? -19.372 7.192 16.249 1.00 88.75 187 ASP A CA 1
ATOM 1493 C C . ASP A 1 187 ? -19.765 7.477 14.800 1.00 88.75 187 ASP A C 1
ATOM 1495 O O . ASP A 1 187 ? -20.087 6.541 14.066 1.00 88.75 187 ASP A O 1
ATOM 1499 N N . PHE A 1 188 ? -19.676 8.738 14.369 1.00 89.69 188 PHE A N 1
ATOM 1500 C CA . PHE A 1 188 ? -19.900 9.126 12.979 1.00 89.69 188 PHE A CA 1
ATOM 1501 C C . PHE A 1 188 ? -18.899 8.453 12.026 1.00 89.69 188 PHE A C 1
ATOM 1503 O O . PHE A 1 188 ? -19.282 7.946 10.971 1.00 89.69 188 PHE A O 1
ATOM 1510 N N . LEU A 1 189 ? -17.614 8.408 12.390 1.00 88.44 189 LEU A N 1
ATOM 1511 C CA . LEU A 1 189 ? -16.585 7.747 11.583 1.00 88.44 189 LEU A CA 1
ATOM 1512 C C . LEU A 1 189 ? -16.838 6.236 11.478 1.00 88.44 189 LEU A C 1
ATOM 1514 O O . LEU A 1 189 ? -16.737 5.686 10.382 1.00 88.44 189 LEU A O 1
ATOM 1518 N N . LEU A 1 190 ? -17.239 5.583 12.574 1.00 87.62 190 LEU A N 1
ATOM 1519 C CA . LEU A 1 190 ? -17.680 4.182 12.569 1.00 87.62 190 LEU A CA 1
ATOM 1520 C C . LEU A 1 190 ? -18.972 3.970 11.763 1.00 87.62 190 LEU A C 1
ATOM 1522 O O . LEU A 1 190 ? -19.226 2.867 11.275 1.00 87.62 190 LEU A O 1
ATOM 1526 N N . ASP A 1 191 ? -19.798 5.005 11.607 1.00 89.25 191 ASP A N 1
ATOM 1527 C CA . ASP A 1 191 ? -20.983 4.967 10.749 1.00 89.25 191 ASP A CA 1
ATOM 1528 C C . ASP A 1 191 ? -20.677 5.003 9.266 1.00 89.25 191 ASP A C 1
ATOM 1530 O O . ASP A 1 191 ? -21.295 4.272 8.490 1.00 89.25 191 ASP A O 1
ATOM 1534 N N . MET A 1 192 ? -19.652 5.755 8.896 1.00 87.38 192 MET A N 1
ATOM 1535 C CA . MET A 1 192 ? -19.132 5.758 7.537 1.00 87.38 192 MET A CA 1
ATOM 1536 C C . MET A 1 192 ? -18.240 4.552 7.224 1.00 87.38 192 MET A C 1
ATOM 1538 O O . MET A 1 192 ? -18.045 4.234 6.050 1.00 87.38 192 MET A O 1
ATOM 1542 N N . TYR A 1 193 ? -17.676 3.895 8.239 1.00 85.94 193 TYR A N 1
ATOM 1543 C CA . TYR A 1 193 ? -16.724 2.811 8.044 1.00 85.94 193 TYR A CA 1
ATOM 1544 C C . TYR A 1 193 ? -17.408 1.547 7.512 1.00 85.94 193 TYR A C 1
ATOM 1546 O O . TYR A 1 193 ? -18.180 0.883 8.202 1.00 85.94 193 TYR A O 1
ATOM 1554 N N . LYS A 1 194 ? -17.091 1.205 6.261 1.00 87.25 194 LYS A N 1
ATOM 1555 C CA . LYS A 1 194 ? -17.574 0.010 5.565 1.00 87.25 194 LYS A CA 1
ATOM 1556 C C . LYS A 1 194 ? -16.378 -0.897 5.269 1.00 87.25 194 LYS A C 1
ATOM 1558 O O . LYS A 1 194 ? -15.813 -0.798 4.182 1.00 87.25 194 LYS A O 1
ATOM 1563 N N . PRO A 1 195 ? -15.951 -1.741 6.225 1.00 89.56 195 PRO A N 1
ATOM 1564 C CA . PRO A 1 195 ? -14.795 -2.600 6.022 1.00 89.56 195 PRO A CA 1
ATOM 1565 C C . PRO A 1 195 ? -15.061 -3.587 4.885 1.00 89.56 195 PRO A C 1
ATOM 1567 O O . PRO A 1 195 ? -16.105 -4.252 4.844 1.00 89.56 195 PRO A O 1
ATOM 1570 N N . GLU A 1 196 ? -14.093 -3.699 3.983 1.00 91.38 196 GLU A N 1
ATOM 1571 C CA . GLU A 1 196 ? -14.003 -4.803 3.035 1.00 91.38 196 GLU A CA 1
ATOM 1572 C C . GLU A 1 196 ? -13.224 -5.964 3.655 1.00 91.38 196 GLU A C 1
ATOM 1574 O O . GLU A 1 196 ? -12.425 -5.771 4.569 1.00 91.38 196 GLU A O 1
ATOM 1579 N N . ILE A 1 197 ? -13.462 -7.179 3.165 1.00 91.88 197 ILE A N 1
ATOM 1580 C CA . ILE A 1 197 ? -12.687 -8.359 3.553 1.00 91.88 197 ILE A CA 1
ATOM 1581 C C . ILE A 1 197 ? -11.531 -8.490 2.569 1.00 91.88 197 ILE A C 1
ATOM 1583 O O . ILE A 1 197 ? -11.781 -8.526 1.371 1.00 91.88 197 ILE A O 1
ATOM 1587 N N . TYR A 1 198 ? -10.300 -8.620 3.053 1.00 91.69 198 TYR A N 1
ATOM 1588 C CA . TYR A 1 198 ? -9.112 -8.846 2.217 1.00 91.69 198 TYR A CA 1
ATOM 1589 C C . TYR A 1 198 ? -8.662 -10.314 2.192 1.00 91.69 198 TYR A C 1
ATOM 1591 O O . TYR A 1 198 ? -7.878 -10.717 1.337 1.00 91.69 198 TYR A O 1
ATOM 1599 N N . TRP A 1 199 ? -9.218 -11.133 3.085 1.00 83.25 199 TRP A N 1
ATOM 1600 C CA . TRP A 1 199 ? -8.926 -12.555 3.214 1.00 83.25 199 TRP A CA 1
ATOM 1601 C C . TRP A 1 199 ? -9.824 -13.443 2.335 1.00 83.25 199 TRP A C 1
ATOM 1603 O O . TRP A 1 199 ? -11.025 -13.201 2.206 1.00 83.25 199 TRP A O 1
ATOM 1613 N N . GLY A 1 200 ? -9.269 -14.552 1.837 1.00 82.94 200 GLY A N 1
ATOM 1614 C CA . GLY A 1 200 ? -10.021 -15.611 1.154 1.00 82.94 200 GLY A CA 1
ATOM 1615 C C . GLY A 1 200 ? -10.301 -15.353 -0.339 1.00 82.94 200 GLY A C 1
ATOM 1616 O O . GLY A 1 200 ? -9.849 -14.356 -0.900 1.00 82.94 200 GLY A O 1
ATOM 1617 N N . PRO A 1 201 ? -11.043 -16.259 -1.007 1.00 81.25 201 PRO A N 1
ATOM 1618 C CA . PRO A 1 201 ? -11.216 -16.269 -2.469 1.00 81.25 201 PRO A CA 1
ATOM 1619 C C . PRO A 1 201 ? -12.063 -15.112 -3.028 1.00 81.25 201 PRO A C 1
ATOM 1621 O O . PRO A 1 201 ? -12.042 -14.871 -4.233 1.00 81.25 201 PRO A O 1
ATOM 1624 N N . ASP A 1 202 ? -12.779 -14.388 -2.167 1.00 82.31 202 ASP A N 1
ATOM 1625 C CA . ASP A 1 202 ? -13.580 -13.209 -2.524 1.00 82.31 202 ASP A CA 1
ATOM 1626 C C . ASP A 1 202 ? -13.027 -11.914 -1.909 1.00 82.31 202 ASP A C 1
ATOM 1628 O O . ASP A 1 202 ? -13.738 -10.901 -1.833 1.00 82.31 202 ASP A O 1
ATOM 1632 N N . GLY A 1 203 ? -11.768 -11.950 -1.462 1.00 89.06 203 GLY A N 1
ATOM 1633 C CA . GLY A 1 203 ? -11.077 -10.817 -0.865 1.00 89.06 203 GLY A CA 1
ATOM 1634 C C . GLY A 1 203 ? -10.953 -9.627 -1.821 1.00 89.06 203 GLY A C 1
ATOM 1635 O O . GLY A 1 203 ? -10.814 -9.789 -3.036 1.00 89.06 203 GLY A O 1
ATOM 1636 N N . ALA A 1 204 ? -10.996 -8.420 -1.263 1.00 91.38 204 ALA A N 1
ATOM 1637 C CA . ALA A 1 204 ? -10.857 -7.158 -1.979 1.00 91.38 204 ALA A CA 1
ATOM 1638 C C . ALA A 1 204 ? -9.540 -7.081 -2.761 1.00 91.38 204 ALA A C 1
ATOM 1640 O O . ALA A 1 204 ? -9.550 -6.637 -3.904 1.00 91.38 204 ALA A O 1
ATOM 1641 N N . GLU A 1 205 ? -8.444 -7.609 -2.205 1.00 91.62 205 GLU A N 1
ATOM 1642 C CA . GLU A 1 205 ? -7.161 -7.744 -2.907 1.00 91.62 205 GLU A CA 1
ATOM 1643 C C . GLU A 1 205 ? -7.309 -8.548 -4.207 1.00 91.62 205 GLU A C 1
ATOM 1645 O O . GLU A 1 205 ? -6.964 -8.081 -5.290 1.00 91.62 205 GLU A O 1
ATOM 1650 N N . LEU A 1 206 ? -7.889 -9.750 -4.129 1.00 91.12 206 LEU A N 1
ATOM 1651 C CA . LEU A 1 206 ? -8.020 -10.615 -5.298 1.00 91.12 206 LEU A CA 1
ATOM 1652 C C . LEU A 1 206 ? -8.975 -10.021 -6.339 1.00 91.12 206 LEU A C 1
ATOM 1654 O O . LEU A 1 206 ? -8.744 -10.156 -7.539 1.00 91.12 206 LEU A O 1
ATOM 1658 N N . LYS A 1 207 ? -10.037 -9.338 -5.897 1.00 91.75 207 LYS A N 1
ATOM 1659 C CA . LYS A 1 207 ? -10.931 -8.578 -6.784 1.00 91.75 207 LYS A CA 1
ATOM 1660 C C . LYS A 1 207 ? -10.197 -7.430 -7.467 1.00 91.75 207 LYS A C 1
ATOM 1662 O O . LYS A 1 207 ? -10.375 -7.249 -8.669 1.00 91.75 207 LYS A O 1
ATOM 1667 N N . PHE A 1 208 ? -9.358 -6.699 -6.736 1.00 91.56 208 PHE A N 1
ATOM 1668 C CA . PHE A 1 208 ? -8.528 -5.628 -7.277 1.00 91.56 208 PHE A CA 1
ATOM 1669 C C . PHE A 1 208 ? -7.589 -6.162 -8.367 1.00 91.56 208 PHE A C 1
ATOM 1671 O O . PHE A 1 208 ? -7.625 -5.656 -9.490 1.00 91.56 208 PHE A O 1
ATOM 1678 N N . VAL A 1 209 ? -6.856 -7.247 -8.094 1.00 92.19 209 VAL A N 1
ATOM 1679 C CA . VAL A 1 209 ? -5.960 -7.901 -9.067 1.00 92.19 209 VAL A CA 1
ATOM 1680 C C . VAL A 1 209 ? -6.731 -8.410 -10.291 1.00 92.19 209 VAL A C 1
ATOM 1682 O O . VAL A 1 209 ? -6.403 -8.061 -11.423 1.00 92.19 209 VAL A O 1
ATOM 1685 N N . ARG A 1 210 ? -7.828 -9.153 -10.088 1.00 93.00 210 ARG A N 1
ATOM 1686 C CA . ARG A 1 210 ? -8.660 -9.670 -11.190 1.00 93.00 210 ARG A CA 1
ATOM 1687 C C . ARG A 1 210 ? -9.251 -8.555 -12.046 1.00 93.00 210 ARG A C 1
ATOM 1689 O O . ARG A 1 210 ? -9.288 -8.685 -13.267 1.00 93.00 210 ARG A O 1
ATOM 1696 N N . SER A 1 211 ? -9.717 -7.470 -11.424 1.00 91.69 211 SER A N 1
ATOM 1697 C CA . SER A 1 211 ? -10.258 -6.321 -12.156 1.00 91.69 211 SER A CA 1
ATOM 1698 C C . SER A 1 211 ? -9.198 -5.705 -13.062 1.00 91.69 211 SER A C 1
ATOM 1700 O O . SER A 1 211 ? -9.481 -5.378 -14.210 1.00 91.69 211 SER A O 1
ATOM 1702 N N . TYR A 1 212 ? -7.954 -5.626 -12.593 1.00 94.12 212 TYR A N 1
ATOM 1703 C CA . TYR A 1 212 ? -6.854 -5.123 -13.393 1.00 94.12 212 TYR A CA 1
ATOM 1704 C C . TYR A 1 212 ? -6.502 -6.053 -14.556 1.00 94.12 212 TYR A C 1
ATOM 1706 O O . TYR A 1 212 ? -6.315 -5.572 -15.671 1.00 94.12 212 TYR A O 1
ATOM 1714 N N . ASP A 1 213 ? -6.494 -7.371 -14.351 1.00 93.19 213 ASP A N 1
ATOM 1715 C CA . ASP A 1 213 ? -6.262 -8.333 -15.435 1.00 93.19 213 ASP A CA 1
ATOM 1716 C C . ASP A 1 213 ? -7.361 -8.288 -16.507 1.00 93.19 213 ASP A C 1
ATOM 1718 O O . ASP A 1 213 ? -7.064 -8.310 -17.703 1.00 93.19 213 ASP A O 1
ATOM 1722 N N . GLN A 1 214 ? -8.626 -8.138 -16.101 1.00 92.88 214 GLN A N 1
ATOM 1723 C CA . GLN A 1 214 ? -9.746 -7.926 -17.026 1.00 92.88 214 GLN A CA 1
ATOM 1724 C C . GLN A 1 214 ? -9.571 -6.635 -17.828 1.00 92.88 214 GLN A C 1
ATOM 1726 O O . GLN A 1 214 ? -9.723 -6.627 -19.048 1.00 92.88 214 GLN A O 1
ATOM 1731 N N . VAL A 1 215 ? -9.211 -5.546 -17.151 1.00 91.75 215 VAL A N 1
ATOM 1732 C CA . VAL A 1 215 ? -8.960 -4.245 -17.775 1.00 91.75 215 VAL A CA 1
ATOM 1733 C C . VAL A 1 215 ? -7.791 -4.334 -18.761 1.00 91.75 215 VAL A C 1
ATOM 1735 O O . VAL A 1 215 ? -7.913 -3.847 -19.883 1.00 91.75 215 VAL A O 1
ATOM 1738 N N . LYS A 1 216 ? -6.692 -5.014 -18.405 1.00 93.50 216 LYS A N 1
ATOM 1739 C CA . LYS A 1 216 ? -5.573 -5.276 -19.323 1.00 93.50 216 LYS A CA 1
ATOM 1740 C C . LYS A 1 216 ? -6.018 -6.058 -20.556 1.00 93.50 216 LYS A C 1
ATOM 1742 O O . LYS A 1 216 ? -5.631 -5.689 -21.658 1.00 93.50 216 LYS A O 1
ATOM 1747 N N . ALA A 1 217 ? -6.836 -7.096 -20.388 1.00 91.19 217 ALA A N 1
ATOM 1748 C CA . ALA A 1 217 ? -7.348 -7.884 -21.508 1.00 91.19 217 ALA A CA 1
ATOM 1749 C C . ALA A 1 217 ? -8.218 -7.046 -22.460 1.00 91.19 217 ALA A C 1
ATOM 1751 O O . ALA A 1 217 ? -8.102 -7.170 -23.676 1.00 91.19 217 ALA A O 1
ATOM 1752 N N . VAL A 1 218 ? -9.055 -6.154 -21.925 1.00 90.75 218 VAL A N 1
ATOM 1753 C CA . VAL A 1 218 ? -9.861 -5.241 -22.750 1.00 90.75 218 VAL A CA 1
ATOM 1754 C C . VAL A 1 218 ? -8.968 -4.243 -23.489 1.00 90.75 218 VAL A C 1
ATOM 1756 O O . VAL A 1 218 ? -9.141 -4.043 -24.689 1.00 90.75 218 VAL A O 1
ATOM 1759 N N . VAL A 1 219 ? -7.988 -3.640 -22.810 1.00 90.56 219 VAL A N 1
ATOM 1760 C CA . VAL A 1 219 ? -7.063 -2.677 -23.433 1.00 90.56 219 VAL A CA 1
ATOM 1761 C C . VAL A 1 219 ? -6.241 -3.331 -24.537 1.00 90.56 219 VAL A C 1
ATOM 1763 O O . VAL A 1 219 ? -6.135 -2.769 -25.623 1.00 90.56 219 VAL A O 1
ATOM 1766 N N . SER A 1 220 ? -5.700 -4.527 -24.298 1.00 89.69 220 SER A N 1
ATOM 1767 C CA . SER A 1 220 ? -4.870 -5.228 -25.283 1.00 89.69 220 SER A CA 1
ATOM 1768 C C . SER A 1 220 ? -5.645 -5.660 -26.528 1.00 89.69 220 SER A C 1
ATOM 1770 O O . SER A 1 220 ? -5.060 -5.752 -27.601 1.00 89.69 220 SER A O 1
ATOM 1772 N N . GLN A 1 221 ? -6.957 -5.887 -26.417 1.00 87.62 221 GLN A N 1
ATOM 1773 C CA . GLN A 1 221 ? -7.814 -6.175 -27.572 1.00 87.62 221 GLN A CA 1
ATOM 1774 C C . GLN A 1 221 ? -8.025 -4.961 -28.481 1.00 87.62 221 GLN A C 1
ATOM 1776 O O . GLN A 1 221 ? -8.266 -5.132 -29.673 1.00 87.62 221 GLN A O 1
ATOM 1781 N N . HIS A 1 222 ? -7.955 -3.748 -27.932 1.00 84.50 222 HIS A N 1
ATOM 1782 C CA . HIS A 1 222 ? -8.316 -2.526 -28.653 1.00 84.50 222 HIS A CA 1
ATOM 1783 C C . HIS A 1 222 ? -7.111 -1.640 -28.991 1.00 84.50 222 HIS A C 1
ATOM 1785 O O . HIS A 1 222 ? -7.268 -0.639 -29.688 1.00 84.50 222 HIS A O 1
ATOM 1791 N N . ILE A 1 223 ? -5.912 -1.983 -28.508 1.00 84.62 223 ILE A N 1
ATOM 1792 C CA . ILE A 1 223 ? -4.692 -1.197 -28.708 1.00 84.62 223 ILE A CA 1
ATOM 1793 C C . ILE A 1 223 ? -3.561 -2.087 -29.216 1.00 84.62 223 ILE A C 1
ATOM 1795 O O . ILE A 1 223 ? -3.311 -3.163 -28.686 1.00 84.62 223 ILE A O 1
ATOM 1799 N N . HIS A 1 224 ? -2.848 -1.608 -30.238 1.00 82.62 224 HIS A N 1
ATOM 1800 C CA . HIS A 1 224 ? -1.751 -2.340 -30.879 1.00 82.62 224 HIS A CA 1
ATOM 1801 C C . HIS A 1 224 ? -0.430 -2.306 -30.095 1.00 82.62 224 HIS A C 1
ATOM 1803 O O . HIS A 1 224 ? 0.422 -3.171 -30.290 1.00 82.62 224 HIS A O 1
ATOM 1809 N N . THR A 1 225 ? -0.243 -1.320 -29.218 1.00 85.69 225 THR A N 1
ATOM 1810 C CA . THR A 1 225 ? 0.939 -1.224 -28.356 1.00 85.69 225 THR A CA 1
ATOM 1811 C C . THR A 1 225 ? 0.843 -2.240 -27.211 1.00 85.69 225 THR A C 1
ATOM 1813 O O . THR A 1 225 ? -0.184 -2.286 -26.529 1.00 85.69 225 THR A O 1
ATOM 1816 N N . PRO A 1 226 ? 1.889 -3.039 -26.939 1.00 88.50 226 PRO A N 1
ATOM 1817 C CA . PRO A 1 226 ? 1.909 -3.916 -25.774 1.00 88.50 226 PRO A CA 1
ATOM 1818 C C . PRO A 1 226 ? 1.849 -3.120 -24.461 1.00 88.50 226 PRO A C 1
ATOM 1820 O O . PRO A 1 226 ? 2.590 -2.159 -24.277 1.00 88.50 226 PRO A O 1
ATOM 1823 N N . ILE A 1 227 ? 1.025 -3.558 -23.504 1.00 89.00 227 ILE A N 1
ATOM 1824 C CA . ILE A 1 227 ? 0.837 -2.867 -22.207 1.00 89.00 227 ILE A CA 1
ATOM 1825 C C . ILE A 1 227 ? 2.151 -2.722 -21.425 1.00 89.00 227 ILE A C 1
ATOM 1827 O O . ILE A 1 227 ? 2.360 -1.716 -20.755 1.00 89.00 227 ILE A O 1
ATOM 1831 N N . LYS A 1 228 ? 3.051 -3.704 -21.538 1.00 88.19 228 LYS A N 1
ATOM 1832 C CA . LYS A 1 228 ? 4.379 -3.683 -20.902 1.00 88.19 228 LYS A CA 1
ATOM 1833 C C . LYS A 1 228 ? 5.264 -2.514 -21.359 1.00 88.19 228 LYS A C 1
ATOM 1835 O O . LYS A 1 228 ? 6.171 -2.134 -20.627 1.00 88.19 228 LYS A O 1
ATOM 1840 N N . ASP A 1 229 ? 4.999 -1.983 -22.552 1.00 91.31 229 ASP A N 1
ATOM 1841 C CA . ASP A 1 229 ? 5.763 -0.900 -23.170 1.00 91.31 229 ASP A CA 1
ATOM 1842 C C . ASP A 1 229 ? 5.069 0.459 -22.958 1.00 91.31 229 ASP A C 1
ATOM 1844 O O . ASP A 1 229 ? 5.602 1.491 -23.352 1.00 91.31 229 ASP A O 1
ATOM 1848 N N . MET A 1 230 ? 3.888 0.469 -22.325 1.00 94.44 230 MET A N 1
ATOM 1849 C CA . MET A 1 230 ? 3.171 1.686 -21.957 1.00 94.44 230 MET A CA 1
ATOM 1850 C C . MET A 1 230 ? 3.646 2.224 -20.610 1.00 94.44 230 MET A C 1
ATOM 1852 O O . MET A 1 230 ? 3.992 1.483 -19.689 1.00 94.44 230 MET A O 1
ATOM 1856 N N . SER A 1 231 ? 3.532 3.533 -20.459 1.00 96.31 231 SER A N 1
ATOM 1857 C CA . SER A 1 231 ? 3.489 4.212 -19.172 1.00 96.31 231 SER A CA 1
ATOM 1858 C C . SER A 1 231 ? 2.112 4.090 -18.511 1.00 96.31 231 SER A C 1
ATOM 1860 O O . SER A 1 231 ? 1.087 3.818 -19.145 1.00 96.31 231 SER A O 1
ATOM 1862 N N . THR A 1 232 ? 2.054 4.352 -17.205 1.00 96.25 232 THR A N 1
ATOM 1863 C CA . THR A 1 232 ? 0.794 4.410 -16.454 1.00 96.25 232 THR A CA 1
ATOM 1864 C C . THR A 1 232 ? -0.138 5.465 -17.045 1.00 96.25 232 THR A C 1
ATOM 1866 O O . THR A 1 232 ? -1.334 5.216 -17.180 1.00 96.25 232 THR A O 1
ATOM 1869 N N . ARG A 1 233 ? 0.387 6.634 -17.436 1.00 95.31 233 ARG A N 1
ATOM 1870 C CA . ARG A 1 233 ? -0.428 7.682 -18.066 1.00 95.31 233 ARG A CA 1
ATOM 1871 C C . ARG A 1 233 ? -1.068 7.185 -19.363 1.00 95.31 233 ARG A C 1
ATOM 1873 O O . ARG A 1 233 ? -2.272 7.355 -19.535 1.00 95.31 233 ARG A O 1
ATOM 1880 N N . GLU A 1 234 ? -0.294 6.567 -20.250 1.00 94.94 234 GLU A N 1
ATOM 1881 C CA . GLU A 1 234 ? -0.803 6.044 -21.525 1.00 94.94 234 GLU A CA 1
ATOM 1882 C C . GLU A 1 234 ? -1.869 4.972 -21.315 1.00 94.94 234 GLU A C 1
ATOM 1884 O O . GLU A 1 234 ? -2.919 5.024 -21.953 1.00 94.94 234 GLU A O 1
ATOM 1889 N N . PHE A 1 235 ? -1.653 4.061 -20.366 1.00 95.50 235 PHE A N 1
ATOM 1890 C CA . PHE A 1 235 ? -2.616 3.012 -20.040 1.00 95.50 235 PHE A CA 1
ATOM 1891 C C . PHE A 1 235 ? -3.963 3.565 -19.550 1.00 95.50 235 PHE A C 1
ATOM 1893 O O . PHE A 1 235 ? -5.020 3.127 -20.001 1.00 95.50 235 PHE A O 1
ATOM 1900 N N . TYR A 1 236 ? -3.962 4.553 -18.651 1.00 93.25 236 TYR A N 1
ATOM 1901 C CA . TYR A 1 236 ? -5.217 5.150 -18.178 1.00 93.25 236 TYR A CA 1
ATOM 1902 C C . TYR A 1 236 ? -5.875 6.064 -19.224 1.00 93.25 236 TYR A C 1
ATOM 1904 O O . TYR A 1 236 ? -7.101 6.095 -19.308 1.00 93.25 236 TYR A O 1
ATOM 1912 N N . ASN A 1 237 ? -5.097 6.739 -20.077 1.00 91.69 237 ASN A N 1
ATOM 1913 C CA . ASN A 1 237 ? -5.639 7.481 -21.221 1.00 91.69 237 ASN A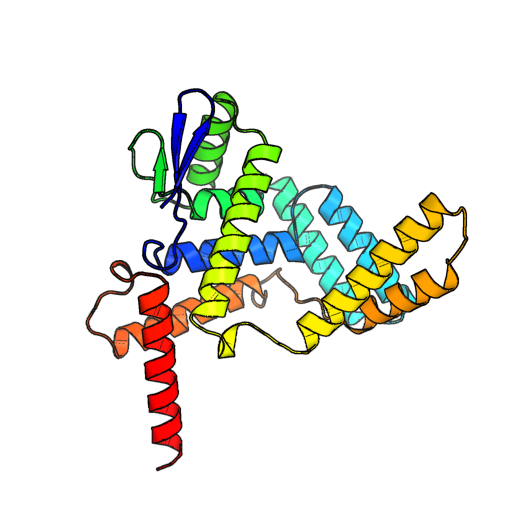 CA 1
ATOM 1914 C C . ASN A 1 237 ? -6.354 6.547 -22.207 1.00 91.69 237 ASN A C 1
ATOM 1916 O O . ASN A 1 237 ? -7.468 6.834 -22.642 1.00 91.69 237 ASN A O 1
ATOM 1920 N N . ALA A 1 238 ? -5.730 5.414 -22.526 1.00 92.06 238 ALA A N 1
ATOM 1921 C CA . ALA A 1 238 ? -6.320 4.347 -23.320 1.00 92.06 238 ALA A CA 1
ATOM 1922 C C . ALA A 1 238 ? -7.672 3.894 -22.752 1.00 92.06 238 ALA A C 1
ATOM 1924 O O . ALA A 1 238 ? -8.657 3.796 -23.483 1.00 92.06 238 ALA A O 1
ATOM 1925 N N . LEU A 1 239 ? -7.746 3.686 -21.436 1.00 90.81 239 LEU A N 1
ATOM 1926 C CA . LEU A 1 239 ? -8.992 3.318 -20.768 1.00 90.81 239 LEU A CA 1
ATOM 1927 C C . LEU A 1 239 ? -10.084 4.377 -20.881 1.00 90.81 239 LEU A C 1
ATOM 1929 O O . LEU A 1 239 ? -11.234 4.023 -21.134 1.00 90.81 239 LEU A O 1
ATOM 1933 N N . ASP A 1 240 ? -9.751 5.656 -20.718 1.00 89.38 240 ASP A N 1
ATOM 1934 C CA . ASP A 1 240 ? -10.723 6.744 -20.862 1.00 89.38 240 ASP A CA 1
ATOM 1935 C C . ASP A 1 240 ? -11.270 6.833 -22.296 1.00 89.38 240 ASP A C 1
ATOM 1937 O O . ASP A 1 240 ? -12.462 7.081 -22.492 1.00 89.38 240 ASP A O 1
ATOM 1941 N N . VAL A 1 241 ? -10.424 6.594 -23.304 1.00 89.62 241 VAL A N 1
ATOM 1942 C CA . VAL A 1 241 ? -10.850 6.538 -24.711 1.00 89.62 241 VAL A CA 1
ATOM 1943 C C . VAL A 1 241 ? -11.813 5.374 -24.942 1.00 89.62 241 VAL A C 1
ATOM 1945 O O . VAL A 1 241 ? -12.882 5.580 -25.515 1.00 89.62 241 VAL A O 1
ATOM 1948 N N . LEU A 1 242 ? -11.480 4.174 -24.457 1.00 89.94 242 LEU A N 1
ATOM 1949 C CA . LEU A 1 242 ? -12.338 2.994 -24.610 1.00 89.94 242 LEU A CA 1
ATOM 1950 C C . LEU A 1 242 ? -13.677 3.158 -23.888 1.00 89.94 242 LEU A C 1
ATOM 1952 O O . LEU A 1 242 ? -14.721 2.820 -24.440 1.00 89.94 242 LEU A O 1
ATOM 1956 N N . GLN A 1 243 ? -13.675 3.723 -22.678 1.00 87.50 243 GLN A N 1
ATOM 1957 C CA . GLN A 1 243 ? -14.913 3.993 -21.946 1.00 87.50 243 GLN A CA 1
ATOM 1958 C C . GLN A 1 243 ? -15.841 4.927 -22.724 1.00 87.50 243 GLN A C 1
ATOM 1960 O O . GLN A 1 243 ? -17.018 4.606 -22.878 1.00 87.50 243 GLN A O 1
ATOM 1965 N N . LYS A 1 244 ? -15.312 6.020 -23.288 1.00 87.81 244 LYS A N 1
ATOM 1966 C CA . LYS A 1 244 ? -16.097 6.929 -24.139 1.00 87.81 244 LYS A CA 1
ATOM 1967 C C . LYS A 1 244 ? -16.662 6.222 -25.370 1.00 87.81 244 LYS A C 1
ATOM 1969 O O . LYS A 1 244 ? -17.839 6.380 -25.670 1.00 87.81 244 LYS A O 1
ATOM 1974 N N . GLN A 1 245 ? -15.861 5.391 -26.040 1.00 87.88 245 GLN A N 1
ATOM 1975 C CA . GLN A 1 245 ? -16.326 4.619 -27.197 1.00 87.88 245 GLN A CA 1
ATOM 1976 C C . GLN A 1 245 ? -17.487 3.680 -26.841 1.00 87.88 245 GLN A C 1
ATOM 1978 O O . GLN A 1 245 ? -18.472 3.618 -27.576 1.00 87.88 245 GLN A O 1
ATOM 1983 N N . PHE A 1 246 ? -17.411 2.983 -25.702 1.00 88.12 246 PHE A N 1
ATOM 1984 C CA . PHE A 1 246 ? -18.500 2.118 -25.241 1.00 88.12 246 PHE A CA 1
ATOM 1985 C C . PHE A 1 246 ? -19.747 2.900 -24.814 1.00 88.12 246 PHE A C 1
ATOM 1987 O O . PHE A 1 246 ? -20.865 2.437 -25.041 1.00 88.12 246 PHE A O 1
ATOM 1994 N N . GLU A 1 247 ? -19.586 4.073 -24.201 1.00 88.75 247 GLU A N 1
ATOM 1995 C CA . GLU A 1 247 ? -20.707 4.953 -23.857 1.00 88.75 247 GLU A CA 1
ATOM 1996 C C . GLU A 1 247 ? -21.418 5.490 -25.101 1.00 88.75 247 GLU A C 1
ATOM 1998 O O . GLU A 1 247 ? -22.648 5.509 -25.141 1.00 88.75 247 GLU A O 1
ATOM 2003 N N . ASP A 1 248 ? -20.667 5.880 -26.130 1.00 87.56 248 ASP A N 1
ATOM 2004 C CA . ASP A 1 248 ? -21.226 6.376 -27.387 1.00 87.56 248 ASP A CA 1
ATOM 2005 C C . ASP A 1 248 ? -21.886 5.258 -28.203 1.00 87.56 248 ASP A C 1
ATOM 2007 O O . ASP A 1 248 ? -22.922 5.483 -28.829 1.00 87.56 248 ASP A O 1
ATOM 2011 N N . ALA A 1 249 ? -21.350 4.035 -28.148 1.00 84.44 249 ALA A N 1
ATOM 2012 C CA . ALA A 1 249 ? -21.969 2.864 -28.764 1.00 84.44 249 ALA A CA 1
ATOM 2013 C C . ALA A 1 249 ? -23.308 2.483 -28.107 1.00 84.44 249 ALA A C 1
ATOM 2015 O O . ALA A 1 249 ? -24.206 2.034 -28.804 1.00 84.44 249 ALA A O 1
ATOM 2016 N N . LYS A 1 250 ? -23.469 2.695 -26.792 1.00 80.88 250 LYS A N 1
ATOM 2017 C CA . LYS A 1 250 ? -24.734 2.447 -26.069 1.00 80.88 250 LYS A CA 1
ATOM 2018 C C . LYS A 1 250 ? -25.828 3.483 -26.342 1.00 80.88 250 LYS A C 1
ATOM 2020 O O . LYS A 1 250 ? -26.979 3.242 -25.994 1.00 80.88 250 LYS A O 1
ATOM 2025 N N . LYS A 1 251 ? -25.468 4.652 -26.880 1.00 74.00 251 LYS A N 1
ATOM 2026 C CA . LYS A 1 251 ? -26.412 5.728 -27.232 1.00 74.00 251 LYS A CA 1
ATOM 2027 C C . LYS A 1 251 ? -26.953 5.605 -28.663 1.00 74.00 251 LYS A C 1
ATOM 2029 O O . LYS A 1 251 ? -27.810 6.404 -29.035 1.00 74.00 251 LYS A O 1
ATOM 2034 N N . LYS A 1 252 ? -26.429 4.664 -29.454 1.00 52.41 252 LYS A N 1
ATOM 2035 C CA . LYS A 1 252 ? -26.921 4.298 -30.788 1.00 52.41 252 LYS A CA 1
ATOM 2036 C C . LYS A 1 252 ? -27.834 3.085 -30.692 1.00 52.41 252 LYS A C 1
ATOM 2038 O O . LYS A 1 252 ? -28.783 3.042 -31.500 1.00 52.41 252 LYS A O 1
#

Secondary structure (DSSP, 8-state):
-EEEEETTEEEEE--STTTS-HHHHHHHHHHHHHHHHT-SHHHHHHHHHHHHHHHHHTT-HHHHHHHHHHHHHHHHHHHTT--HHHHHHHHHEEEETTEE----SHHHHHHHHHHHHTTT--HHHHHHHHHHHHHHHHHHHHHH-HHHH--HHHHHHHHHHHHHHHHHHHHHHH----HHHHHHHHHHHHHH--PPP-SSTT-HHHHHHHHHHHHHHHHHHH-SS-GGGS-HHHHHHHHHHHHHHHHHHHT-